Protein AF-A0A175JE01-F1 (afdb_monomer)

InterPro domains:
  IPR009348 Nitrogen permease regulator 2-like [PF06218] (5-226)
  IPR009348 Nitrogen permease regulator 2-like [PTHR12991] (4-227)

Nearest PDB structures (foldseek):
  8fw5-assembly1_B  TM=6.883E-01  e=5.557E-18  Homo sapiens
  8ae6-assembly1_S  TM=6.585E-01  e=5.262E-16  Saccharomyces cerevisiae
  7t3a-assembly1_B  TM=6.838E-01  e=3.171E-15  Homo sapiens
  7t3c-assembly1_B  TM=6.787E-01  e=3.921E-14  Homo sapiens
  8p0v-assembly1_M  TM=6.071E-01  e=2.508E-02  Homo sapiens

Solvent-accessible surface area (backbone atoms only — not comparable to full-atom values): 13151 Å² total; per-residue (Å²): 134,82,83,54,68,66,31,38,36,33,32,36,57,41,94,85,80,36,75,41,79,78,36,51,29,52,78,78,70,71,47,72,70,61,44,61,78,44,35,68,68,54,61,43,61,79,92,58,39,75,36,82,40,77,48,76,55,96,63,29,37,41,38,30,22,21,39,69,48,77,41,84,89,33,99,74,39,40,47,43,36,24,47,31,43,28,30,52,70,85,60,53,68,66,57,54,55,28,44,50,64,50,38,46,49,52,42,50,51,54,49,52,40,35,74,77,68,41,35,68,81,38,59,82,62,34,61,58,50,48,60,49,47,42,50,49,50,52,28,42,60,72,69,38,35,39,79,46,71,51,84,95,83,43,79,43,81,42,66,57,49,78,38,82,90,61,65,78,72,79,80,55,48,86,43,54,54,62,77,90,61,90,75,70,93,63,98,81,47,73,58,42,65,58,47,53,84,55,57,71,50,73,42,27,46,56,55,34,32,67,72,58,71,50,55,69,67,48,52,52,52,34,54,60,75,74,107

Structure (mmCIF, N/CA/C/O backbone):
data_AF-A0A175JE01-F1
#
_entry.id   AF-A0A175JE01-F1
#
loop_
_atom_site.group_PDB
_atom_site.id
_atom_site.type_symbol
_atom_site.label_atom_id
_atom_site.label_alt_id
_atom_site.label_comp_id
_atom_site.label_asym_id
_atom_site.label_entity_id
_atom_site.label_seq_id
_atom_site.pdbx_PDB_ins_code
_atom_site.Cartn_x
_atom_site.Cartn_y
_atom_site.Cartn_z
_atom_site.occupancy
_atom_site.B_iso_or_equiv
_atom_site.auth_seq_id
_atom_site.auth_comp_id
_atom_site.auth_asym_id
_atom_site.auth_atom_id
_atom_site.pdbx_PDB_model_num
ATOM 1 N N . MET A 1 1 ? 14.475 7.940 -13.970 1.00 39.22 1 MET A N 1
ATOM 2 C CA . MET A 1 1 ? 14.445 7.788 -12.495 1.00 39.22 1 MET A CA 1
ATOM 3 C C . MET A 1 1 ? 13.066 7.265 -12.143 1.00 39.22 1 MET A C 1
ATOM 5 O O . MET A 1 1 ? 12.109 7.997 -12.342 1.00 39.22 1 MET A O 1
ATOM 9 N N . GLY A 1 2 ? 12.951 5.994 -11.753 1.00 58.44 2 GLY A N 1
ATOM 10 C CA . GLY A 1 2 ? 11.654 5.389 -11.439 1.00 58.44 2 GLY A CA 1
ATOM 11 C C . GLY A 1 2 ? 10.992 6.050 -10.231 1.00 58.44 2 GLY A C 1
ATOM 12 O O . GLY A 1 2 ? 11.678 6.497 -9.308 1.00 58.44 2 GLY A O 1
ATOM 13 N N . THR A 1 3 ? 9.666 6.121 -10.255 1.00 68.00 3 THR A N 1
ATOM 14 C CA . THR A 1 3 ? 8.848 6.615 -9.146 1.00 68.00 3 THR A CA 1
ATOM 15 C C . THR A 1 3 ? 9.048 5.767 -7.903 1.00 68.00 3 THR A C 1
ATOM 17 O O . THR A 1 3 ? 8.918 4.544 -7.955 1.00 68.00 3 THR A O 1
ATOM 20 N N . LYS A 1 4 ? 9.330 6.431 -6.781 1.00 84.31 4 LYS A N 1
ATOM 21 C CA . LYS A 1 4 ? 9.548 5.792 -5.484 1.00 84.31 4 LYS A CA 1
ATOM 22 C C . LYS A 1 4 ? 8.402 6.097 -4.535 1.00 84.31 4 LYS A C 1
ATOM 24 O O . LYS A 1 4 ? 7.909 7.221 -4.471 1.00 84.31 4 LYS A O 1
ATOM 29 N N . VAL A 1 5 ? 8.026 5.093 -3.759 1.00 91.19 5 VAL A N 1
ATOM 30 C CA . VAL A 1 5 ? 7.115 5.234 -2.628 1.00 91.19 5 VAL A CA 1
ATOM 31 C C . VAL A 1 5 ? 7.875 5.903 -1.484 1.00 91.19 5 VAL A C 1
ATOM 33 O O . VAL A 1 5 ? 8.832 5.338 -0.943 1.00 91.19 5 VAL A O 1
ATOM 36 N N . SER A 1 6 ? 7.445 7.107 -1.118 1.00 93.00 6 SER A N 1
ATOM 37 C CA . SER A 1 6 ? 8.035 7.910 -0.043 1.00 93.00 6 SER A CA 1
ATOM 38 C C . SER A 1 6 ? 7.781 7.245 1.310 1.00 93.00 6 SER A C 1
ATOM 40 O O . SER A 1 6 ? 8.721 6.921 2.038 1.00 93.00 6 SER A O 1
ATOM 42 N N . SER A 1 7 ? 6.519 6.916 1.598 1.00 94.69 7 SER A N 1
ATOM 43 C CA . SER A 1 7 ? 6.121 6.192 2.810 1.00 94.69 7 SER A CA 1
ATOM 44 C C . SER A 1 7 ? 4.905 5.300 2.577 1.00 94.69 7 SER A C 1
ATOM 46 O O . SER A 1 7 ? 4.140 5.497 1.634 1.00 94.69 7 SER A O 1
ATOM 48 N N . ILE A 1 8 ? 4.743 4.295 3.433 1.00 96.12 8 ILE A N 1
ATOM 49 C CA . ILE A 1 8 ? 3.551 3.450 3.502 1.00 96.12 8 ILE A CA 1
ATOM 50 C C . ILE A 1 8 ? 3.075 3.457 4.950 1.00 96.12 8 ILE A C 1
ATOM 52 O O . ILE A 1 8 ? 3.879 3.303 5.868 1.00 96.12 8 ILE A O 1
ATOM 56 N N . PHE A 1 9 ? 1.773 3.613 5.169 1.00 96.31 9 PHE A N 1
ATOM 57 C CA . PHE A 1 9 ? 1.195 3.526 6.505 1.00 96.31 9 PHE A CA 1
ATOM 58 C C . PHE A 1 9 ? -0.113 2.746 6.513 1.00 96.31 9 PHE A C 1
ATOM 60 O O . PHE A 1 9 ? -0.870 2.724 5.542 1.00 96.31 9 PHE A O 1
ATOM 67 N N . PHE A 1 10 ? -0.375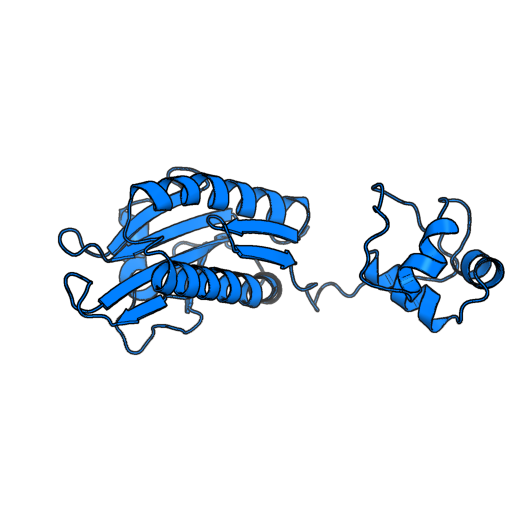 2.112 7.647 1.00 95.69 10 PHE A N 1
ATOM 68 C CA . PHE A 1 10 ? -1.615 1.425 7.949 1.00 95.69 10 PHE A CA 1
ATOM 69 C C . PHE A 1 10 ? -2.353 2.175 9.051 1.00 95.69 10 PHE A C 1
ATOM 71 O O . PHE A 1 10 ? -1.799 2.441 10.124 1.00 95.69 10 PHE A O 1
ATOM 78 N N . CYS A 1 11 ? -3.615 2.492 8.792 1.00 95.06 11 CYS A N 1
ATOM 79 C CA . CYS A 1 11 ? -4.498 3.163 9.729 1.00 95.06 11 CYS A CA 1
ATOM 80 C C . CYS A 1 11 ? -5.796 2.376 9.930 1.00 95.06 11 CYS A C 1
ATOM 82 O O . CYS A 1 11 ? -6.241 1.623 9.061 1.00 95.06 11 CYS A O 1
ATOM 84 N N . LEU A 1 12 ? -6.404 2.548 11.102 1.00 93.94 12 LEU A N 1
ATOM 85 C CA . LEU A 1 12 ? -7.697 1.962 11.440 1.00 93.94 12 LEU A CA 1
ATOM 86 C C . LEU A 1 12 ? -8.558 2.948 12.217 1.00 93.94 12 LEU A C 1
ATOM 88 O O . LEU A 1 12 ? -8.062 3.920 12.787 1.00 93.94 12 LEU A O 1
ATOM 92 N N . PHE A 1 13 ? -9.861 2.692 12.219 1.00 92.69 13 PHE A N 1
ATOM 93 C CA . PHE A 1 13 ? -10.797 3.411 13.065 1.00 92.69 13 PHE A CA 1
ATOM 94 C C . PHE A 1 13 ? -10.882 2.721 14.428 1.00 92.69 13 PHE A C 1
ATOM 96 O O . PHE A 1 13 ? -11.471 1.644 14.545 1.00 92.69 13 PHE A O 1
ATOM 103 N N . ASP A 1 14 ? -10.313 3.342 15.456 1.00 89.94 14 ASP A N 1
ATOM 104 C CA . ASP A 1 14 ? -10.450 2.889 16.833 1.00 89.94 14 ASP A CA 1
ATOM 105 C C . ASP A 1 14 ? -11.781 3.363 17.429 1.00 89.94 14 ASP A C 1
ATOM 107 O O . ASP A 1 14 ? -12.244 4.482 17.194 1.00 89.94 14 ASP A O 1
ATOM 111 N N . ASN A 1 15 ? -12.422 2.510 18.227 1.00 85.88 15 ASN A N 1
ATOM 112 C CA . ASN A 1 15 ? -13.746 2.818 18.768 1.00 85.88 15 ASN A CA 1
ATOM 113 C C . ASN A 1 15 ? -13.728 3.965 19.787 1.00 85.88 15 ASN A C 1
ATOM 115 O O . ASN A 1 15 ? -14.756 4.637 19.925 1.00 85.88 15 ASN A O 1
ATOM 119 N N . THR A 1 16 ? -12.592 4.179 20.456 1.00 86.19 16 THR A N 1
ATOM 120 C CA . THR A 1 16 ? -12.405 5.169 21.523 1.00 86.19 16 THR A CA 1
ATOM 121 C C . THR A 1 16 ? -11.705 6.418 20.996 1.00 86.19 16 THR A C 1
ATOM 123 O O . THR A 1 16 ? -12.181 7.527 21.216 1.00 86.19 16 THR A O 1
ATOM 126 N N . ASN A 1 17 ? -10.606 6.234 20.264 1.00 86.31 17 ASN A N 1
ATOM 127 C CA . ASN A 1 17 ? -9.721 7.306 19.811 1.00 86.31 17 ASN A CA 1
ATOM 128 C C . ASN A 1 17 ? -10.054 7.817 18.400 1.00 86.31 17 ASN A C 1
ATOM 130 O O . ASN A 1 17 ? -9.542 8.855 17.990 1.00 86.31 17 ASN A O 1
ATOM 134 N N . GLY A 1 18 ? -10.921 7.120 17.660 1.00 89.69 18 GLY A N 1
ATOM 135 C CA . GLY A 1 18 ? -11.249 7.462 16.279 1.00 89.69 18 GLY A CA 1
ATOM 136 C C . GLY A 1 18 ? -10.171 7.015 15.282 1.00 89.69 18 GLY A C 1
ATOM 137 O O . GLY A 1 18 ? -9.475 6.028 15.527 1.00 89.69 18 GLY A O 1
ATOM 138 N N . PRO A 1 19 ? -10.047 7.685 14.122 1.00 92.19 19 PRO A N 1
ATOM 139 C CA . PRO A 1 19 ? -9.028 7.372 13.124 1.00 92.19 19 PRO A CA 1
ATOM 140 C C . PRO A 1 19 ? -7.619 7.457 13.720 1.00 92.19 19 PRO A C 1
ATOM 142 O O . PRO A 1 19 ? -7.257 8.476 14.304 1.00 92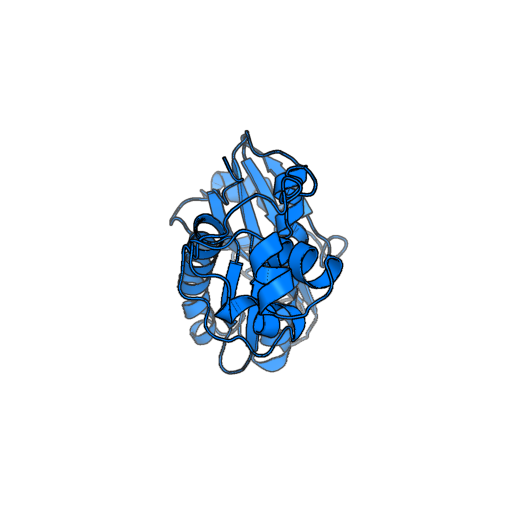.19 19 PRO A O 1
ATOM 145 N N . MET A 1 20 ? -6.797 6.426 13.524 1.00 92.56 20 MET A N 1
ATOM 146 C CA . MET A 1 20 ? -5.403 6.437 13.972 1.00 92.56 20 MET A CA 1
ATOM 147 C C . MET A 1 20 ? -4.470 5.696 13.016 1.00 92.56 20 MET A C 1
ATOM 149 O O . MET A 1 20 ? -4.831 4.665 12.443 1.00 92.56 20 MET A O 1
ATOM 153 N N . VAL A 1 21 ? -3.242 6.199 12.884 1.00 94.88 21 VAL A N 1
ATOM 154 C CA . VAL A 1 21 ? -2.131 5.472 12.255 1.00 94.88 21 VAL A CA 1
ATOM 155 C C . VAL A 1 21 ? -1.580 4.474 13.266 1.00 94.88 21 VAL A C 1
ATOM 157 O O . VAL A 1 21 ? -1.249 4.848 14.388 1.00 94.88 21 VAL A O 1
ATOM 160 N N . VAL A 1 22 ? -1.480 3.207 12.870 1.00 94.00 22 VAL A N 1
ATOM 161 C CA . VAL A 1 22 ? -0.985 2.128 13.740 1.00 94.00 22 VAL A CA 1
ATOM 162 C C . VAL A 1 22 ? 0.438 1.733 13.368 1.00 94.00 22 VAL A C 1
ATOM 164 O O . VAL A 1 22 ? 1.272 1.555 14.249 1.00 94.00 22 VAL A O 1
ATOM 167 N N . TYR A 1 23 ? 0.722 1.624 12.069 1.00 95.12 23 TYR A N 1
ATOM 168 C CA . TYR A 1 23 ? 2.058 1.328 11.553 1.00 95.12 23 TYR A CA 1
ATOM 169 C C . TYR A 1 23 ? 2.389 2.283 10.421 1.00 95.12 23 TYR A C 1
ATOM 171 O O . TYR A 1 23 ? 1.513 2.651 9.640 1.00 95.12 23 TYR A O 1
ATOM 179 N N . GLN A 1 24 ? 3.655 2.657 10.318 1.00 95.38 24 GLN A N 1
ATOM 180 C CA . GLN A 1 24 ? 4.162 3.486 9.237 1.00 95.38 24 GLN A CA 1
ATOM 181 C C . GLN A 1 24 ? 5.639 3.191 9.006 1.00 95.38 24 GLN A C 1
ATOM 183 O O . GLN A 1 24 ? 6.378 2.976 9.966 1.00 95.38 24 GLN A O 1
ATOM 188 N N . ASP A 1 25 ? 6.047 3.199 7.742 1.00 95.19 25 ASP A N 1
ATOM 189 C CA . ASP A 1 25 ? 7.445 3.193 7.333 1.00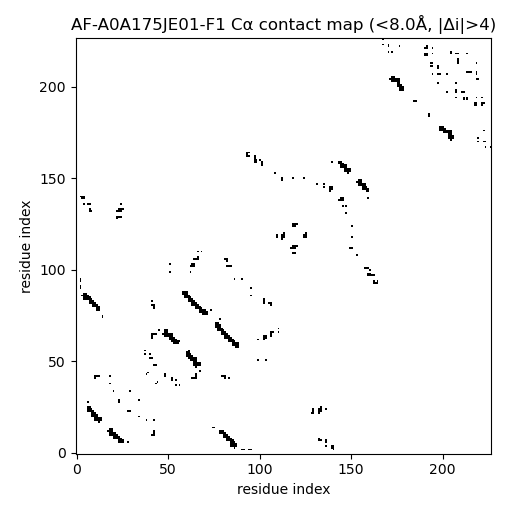 95.19 25 ASP A CA 1
ATOM 190 C C . ASP A 1 25 ? 7.687 4.305 6.294 1.00 95.19 25 ASP A C 1
ATOM 192 O O . ASP A 1 25 ? 6.969 4.367 5.287 1.00 95.19 25 ASP A O 1
ATOM 196 N N . PRO A 1 26 ? 8.695 5.171 6.491 1.00 94.44 26 PRO A N 1
ATOM 197 C CA . PRO A 1 26 ? 9.535 5.283 7.689 1.00 94.44 26 PRO A CA 1
ATOM 198 C C . PRO A 1 26 ? 8.753 5.627 8.969 1.00 94.44 26 PRO A C 1
ATOM 200 O O . PRO A 1 26 ? 7.637 6.151 8.914 1.00 94.44 26 PRO A O 1
ATOM 203 N N . GLU A 1 27 ? 9.338 5.351 10.138 1.00 89.25 27 GLU A N 1
ATOM 204 C CA . GLU A 1 27 ? 8.743 5.773 11.410 1.00 89.25 27 GLU A CA 1
ATOM 205 C C . GLU A 1 27 ? 8.538 7.293 11.440 1.00 89.25 27 GLU A C 1
ATOM 207 O O . GLU A 1 27 ? 9.412 8.056 11.028 1.00 89.25 27 GLU A O 1
ATOM 212 N N . LYS A 1 28 ? 7.383 7.734 11.957 1.00 88.44 28 LYS A N 1
ATOM 213 C CA . LYS A 1 28 ? 6.983 9.152 12.032 1.00 88.44 28 LYS A CA 1
ATOM 214 C C . LYS A 1 28 ? 6.924 9.868 10.673 1.00 88.44 28 LYS A C 1
ATOM 216 O O . LYS A 1 28 ? 6.986 11.092 10.635 1.00 88.44 28 LYS A O 1
ATOM 221 N N . ALA A 1 29 ? 6.778 9.137 9.566 1.00 89.12 29 ALA A N 1
ATOM 222 C CA . ALA A 1 29 ? 6.602 9.738 8.245 1.00 89.12 29 ALA A CA 1
ATOM 223 C C . ALA A 1 29 ? 5.331 10.601 8.136 1.00 89.12 29 ALA A C 1
ATOM 225 O O . ALA A 1 29 ? 5.326 11.587 7.395 1.00 89.12 29 ALA A O 1
ATOM 226 N N . ILE A 1 30 ? 4.271 10.226 8.860 1.00 91.38 30 ILE A N 1
ATOM 227 C CA . ILE A 1 30 ? 3.008 10.956 8.963 1.00 91.38 30 ILE A CA 1
ATOM 228 C C . ILE A 1 30 ? 2.849 11.480 10.393 1.00 91.38 30 ILE A C 1
ATOM 230 O O . ILE A 1 30 ? 2.688 10.711 11.346 1.00 91.38 30 ILE A O 1
ATOM 234 N N . GLU A 1 31 ? 2.879 12.802 10.535 1.00 90.25 31 GLU A N 1
ATOM 235 C CA . GLU A 1 31 ? 2.618 13.487 11.800 1.00 90.25 31 GLU A CA 1
ATOM 236 C C . GLU A 1 31 ? 1.117 13.520 12.119 1.00 90.25 31 GLU A C 1
ATOM 238 O O . GLU A 1 31 ? 0.271 13.434 11.227 1.00 90.25 31 GLU A O 1
ATOM 243 N N . ALA A 1 32 ? 0.766 13.660 13.400 1.00 88.06 32 ALA A N 1
ATOM 244 C CA . ALA A 1 32 ? -0.630 13.626 13.843 1.00 88.06 32 ALA A CA 1
ATOM 245 C C . ALA A 1 32 ? -1.481 14.756 13.235 1.00 88.06 32 ALA A C 1
ATOM 247 O O . ALA A 1 32 ? -2.641 14.531 12.893 1.00 88.06 32 ALA A O 1
ATOM 248 N N . GLU A 1 33 ? -0.905 15.948 13.065 1.00 88.94 33 GLU A N 1
ATOM 249 C CA . GLU A 1 33 ? -1.579 17.101 12.454 1.00 88.94 33 GLU A CA 1
ATOM 250 C C . GLU A 1 33 ? -1.892 16.843 10.975 1.00 88.94 33 GLU A C 1
ATOM 252 O O . GLU A 1 33 ? -3.029 17.028 10.533 1.00 88.94 33 GLU A O 1
ATOM 257 N N . VAL A 1 34 ? -0.916 16.304 10.238 1.00 89.81 34 VAL A N 1
ATOM 258 C CA . VAL A 1 34 ? -1.076 15.904 8.834 1.00 89.81 34 VAL A CA 1
ATOM 259 C C . VAL A 1 34 ? -2.105 14.786 8.709 1.00 89.81 34 VAL A C 1
ATOM 261 O O . VAL A 1 34 ? -2.991 14.850 7.862 1.00 89.81 34 VAL A O 1
ATOM 264 N N . PHE A 1 35 ? -2.042 13.770 9.573 1.00 91.94 35 PHE A N 1
ATOM 265 C CA . PHE A 1 35 ? -3.021 12.687 9.555 1.00 91.94 35 PHE A CA 1
ATOM 266 C C . PHE A 1 35 ? -4.435 13.197 9.837 1.00 91.94 35 PHE A C 1
ATOM 268 O O . PHE A 1 35 ? -5.371 12.786 9.158 1.00 91.94 35 PHE A O 1
ATOM 275 N N . SER A 1 36 ? -4.595 14.113 10.795 1.00 90.31 36 SER A N 1
ATOM 276 C CA . SER A 1 36 ? -5.885 14.725 11.121 1.00 90.31 36 SER A CA 1
ATOM 277 C C . SER A 1 36 ? -6.514 15.390 9.892 1.00 90.31 36 SER A C 1
ATOM 279 O O . SER A 1 36 ? -7.686 15.142 9.605 1.00 90.31 36 SER A O 1
ATOM 281 N N . SER A 1 37 ? -5.725 16.130 9.100 1.00 90.56 37 SER A N 1
ATOM 282 C CA . SER A 1 37 ? -6.218 16.831 7.904 1.00 90.56 37 SER A CA 1
ATOM 283 C C . SER A 1 37 ? -6.655 15.897 6.767 1.00 90.56 37 SER A C 1
ATOM 285 O O . SER A 1 37 ? -7.554 16.246 6.001 1.00 90.56 37 SER A O 1
ATOM 287 N N . ILE A 1 38 ? -6.072 14.696 6.669 1.00 91.38 38 ILE A N 1
ATOM 288 C CA . ILE A 1 38 ? -6.410 13.701 5.634 1.00 91.38 38 ILE A CA 1
ATOM 289 C C . ILE A 1 38 ? -7.316 12.566 6.136 1.00 91.38 38 ILE A C 1
ATOM 291 O O . ILE A 1 38 ? -7.771 11.753 5.328 1.00 91.38 38 ILE A O 1
ATOM 295 N N . SER A 1 39 ? -7.574 12.483 7.445 1.00 91.62 39 SER A N 1
ATOM 296 C CA . SER A 1 39 ? -8.216 11.338 8.113 1.00 91.62 39 SER A CA 1
ATOM 297 C C . SER A 1 39 ? -9.578 10.971 7.517 1.00 91.62 39 SER A C 1
ATOM 299 O O . SER A 1 39 ? -9.830 9.795 7.254 1.00 91.62 39 SER A O 1
ATOM 301 N N . ASP A 1 40 ? -10.401 11.971 7.194 1.00 89.06 40 ASP A N 1
ATOM 302 C CA . ASP A 1 40 ? -11.721 11.806 6.569 1.00 89.06 40 ASP A CA 1
ATOM 303 C C . ASP A 1 40 ? -11.667 11.190 5.160 1.00 89.06 40 ASP A C 1
ATOM 305 O O . ASP A 1 40 ? -12.664 10.650 4.676 1.00 89.06 40 ASP A O 1
ATOM 309 N N . PHE A 1 41 ? -10.513 11.252 4.491 1.00 86.56 41 PHE A N 1
ATOM 310 C CA . PHE A 1 41 ? -10.299 10.676 3.163 1.00 86.56 41 PHE A CA 1
ATOM 311 C C . PHE A 1 41 ? -9.690 9.279 3.237 1.00 86.56 41 PHE A C 1
ATOM 313 O O . PHE A 1 41 ? -10.065 8.395 2.466 1.00 86.56 41 PHE A O 1
ATOM 320 N N . VAL A 1 42 ? -8.754 9.064 4.167 1.00 87.56 42 VAL A N 1
ATOM 321 C CA . VAL A 1 42 ? -8.082 7.767 4.331 1.00 87.56 42 VAL A CA 1
ATOM 322 C C . VAL A 1 42 ? -8.919 6.776 5.140 1.00 87.56 42 VAL A C 1
ATOM 324 O O . VAL A 1 42 ? -8.784 5.575 4.931 1.00 87.56 42 VAL A O 1
ATOM 327 N N . ILE A 1 43 ? -9.828 7.244 5.997 1.00 88.38 43 ILE A N 1
ATOM 328 C CA . ILE A 1 43 ? -10.843 6.431 6.683 1.00 88.38 43 ILE A CA 1
ATOM 329 C C . ILE A 1 43 ? -12.214 7.101 6.491 1.00 88.38 43 ILE A C 1
ATOM 331 O O . ILE A 1 43 ? -12.770 7.695 7.416 1.00 88.38 43 ILE A O 1
ATOM 335 N N . PRO A 1 44 ? -12.773 7.040 5.272 1.00 85.50 44 PRO A N 1
ATOM 336 C CA . PRO A 1 44 ? -13.999 7.736 4.954 1.00 85.50 44 PRO A CA 1
ATOM 337 C C . PRO A 1 44 ? -15.229 7.008 5.498 1.00 85.50 44 PRO A C 1
ATOM 339 O O . PRO A 1 44 ? -15.194 5.842 5.900 1.00 85.50 44 PRO A O 1
ATOM 342 N N . LYS A 1 45 ? -16.368 7.701 5.437 1.00 82.12 45 LYS A N 1
ATOM 343 C CA . LYS A 1 45 ? -17.686 7.124 5.728 1.00 82.12 45 LYS A CA 1
ATOM 344 C C . LYS A 1 45 ? -18.043 6.019 4.730 1.00 82.12 45 LYS A C 1
ATOM 346 O O . LYS A 1 45 ? -17.568 6.005 3.595 1.00 82.12 45 LYS A O 1
ATOM 351 N N . GLU A 1 46 ? -18.979 5.158 5.134 1.00 80.44 46 GLU A N 1
ATOM 352 C CA . GLU A 1 46 ? -19.350 3.915 4.439 1.00 80.44 46 GLU A CA 1
ATOM 353 C C . GLU A 1 46 ? -19.527 4.033 2.913 1.00 80.44 46 GLU A C 1
ATOM 355 O O . GLU A 1 46 ? -19.142 3.124 2.180 1.00 80.44 46 GLU A O 1
ATOM 360 N N . GLY A 1 47 ? -20.090 5.146 2.424 1.00 76.81 47 GLY A N 1
ATOM 361 C CA . GLY A 1 47 ? -20.373 5.365 0.999 1.00 76.81 47 GLY A CA 1
ATOM 362 C C . GLY A 1 47 ? -19.140 5.468 0.092 1.00 76.81 47 GLY A C 1
ATOM 363 O O . GLY A 1 47 ? -19.268 5.313 -1.123 1.00 76.81 47 GLY A O 1
ATOM 364 N N . PHE A 1 48 ? -17.955 5.695 0.663 1.00 79.00 48 PHE A N 1
ATOM 365 C CA . PHE A 1 48 ? -16.693 5.833 -0.072 1.00 79.00 48 PHE A CA 1
ATOM 366 C C . PHE A 1 48 ? -15.699 4.700 0.220 1.00 79.00 48 PHE A C 1
ATOM 368 O O . PHE A 1 48 ? -14.608 4.678 -0.347 1.00 79.00 48 PHE A O 1
ATOM 375 N N . CYS A 1 49 ? -16.073 3.729 1.058 1.00 85.19 49 CYS A N 1
ATOM 376 C CA . CYS A 1 49 ? -15.263 2.541 1.300 1.00 85.19 49 CYS A CA 1
ATOM 377 C C . CYS A 1 49 ? -15.287 1.581 0.097 1.00 85.19 49 CYS A C 1
ATOM 379 O O . CYS A 1 49 ? -16.227 1.544 -0.700 1.00 85.19 49 CYS A O 1
ATOM 381 N N . ASN A 1 50 ? -14.267 0.731 0.011 1.00 86.50 50 ASN A N 1
ATOM 382 C CA . ASN A 1 50 ? -14.026 -0.249 -1.049 1.00 86.50 50 ASN A CA 1
ATOM 383 C C . ASN A 1 50 ? -13.852 0.391 -2.439 1.00 86.50 50 ASN A C 1
ATOM 385 O O . ASN A 1 50 ? -14.154 -0.218 -3.473 1.00 86.50 50 ASN A O 1
ATOM 389 N N . ARG A 1 51 ? -13.339 1.621 -2.472 1.00 88.94 51 ARG A N 1
ATOM 390 C CA . ARG A 1 51 ? -12.923 2.340 -3.677 1.00 88.94 51 ARG A CA 1
ATOM 391 C C . ARG A 1 51 ? -11.503 2.843 -3.475 1.00 88.94 51 ARG A C 1
ATOM 393 O O . ARG A 1 51 ? -11.095 3.078 -2.345 1.00 88.94 51 ARG A O 1
ATOM 400 N N . LEU A 1 52 ? -10.757 2.977 -4.567 1.00 90.62 52 LEU A N 1
ATOM 401 C CA . LEU A 1 52 ? -9.454 3.625 -4.515 1.00 90.62 52 LEU A CA 1
ATOM 402 C C . LEU A 1 52 ? -9.672 5.111 -4.208 1.00 90.62 52 LEU A C 1
ATOM 404 O O . LEU A 1 52 ? -10.521 5.749 -4.832 1.00 90.62 52 LEU A O 1
ATOM 408 N N . VAL A 1 53 ? -8.920 5.642 -3.252 1.00 91.31 53 VAL A N 1
ATOM 409 C CA . VAL A 1 53 ? -8.925 7.059 -2.893 1.00 91.31 53 VAL A CA 1
ATOM 410 C C . VAL A 1 53 ? -7.532 7.612 -3.137 1.00 91.31 53 VAL A C 1
ATOM 412 O O . VAL A 1 53 ? -6.545 7.030 -2.692 1.00 91.31 53 VAL A O 1
ATOM 415 N N . LYS A 1 54 ? -7.473 8.742 -3.841 1.00 92.44 54 LYS A N 1
ATOM 416 C CA . LYS A 1 54 ? -6.260 9.515 -4.092 1.00 92.44 54 LYS A CA 1
ATOM 417 C C . LYS A 1 54 ? -6.507 10.944 -3.632 1.00 92.44 54 LYS A C 1
ATOM 419 O O . LYS A 1 54 ? -7.461 11.575 -4.082 1.00 92.44 54 LYS A O 1
ATOM 424 N N . ILE A 1 55 ? -5.670 11.435 -2.728 1.00 91.81 55 ILE A N 1
ATOM 425 C CA . ILE A 1 55 ? -5.718 12.809 -2.229 1.00 91.81 55 ILE A CA 1
ATOM 426 C C . ILE A 1 55 ? -4.321 13.407 -2.267 1.00 91.81 55 ILE A C 1
ATOM 428 O O . ILE A 1 55 ? -3.354 12.757 -1.884 1.00 91.81 55 ILE A O 1
ATOM 432 N N . THR A 1 56 ? -4.2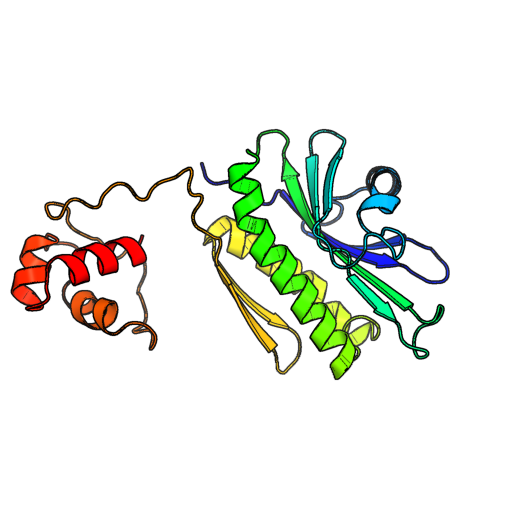21 14.656 -2.699 1.00 90.75 56 THR A N 1
ATOM 433 C CA . THR A 1 56 ? -2.983 15.427 -2.620 1.00 90.75 56 THR A CA 1
ATOM 434 C C . THR A 1 56 ? -3.145 16.478 -1.532 1.00 90.75 56 THR A C 1
ATOM 436 O O . THR A 1 56 ? -4.076 17.279 -1.573 1.00 90.75 56 THR A O 1
ATOM 439 N N . SER A 1 57 ? -2.258 16.452 -0.542 1.00 87.81 57 SER A N 1
ATOM 440 C CA . SER A 1 57 ? -2.216 17.409 0.565 1.00 87.81 57 SER A CA 1
ATOM 441 C C . SER A 1 57 ? -0.763 17.698 0.921 1.00 87.81 57 SER A C 1
ATOM 443 O O . SER A 1 57 ? 0.070 16.796 0.863 1.00 87.81 57 SER A O 1
ATOM 445 N N . GLU A 1 58 ? -0.449 18.950 1.254 1.00 83.75 58 GLU A N 1
ATOM 446 C CA . GLU A 1 58 ? 0.896 19.377 1.675 1.00 83.75 58 GLU A CA 1
ATOM 447 C C . GLU A 1 58 ? 2.027 18.843 0.779 1.00 83.75 58 GLU A C 1
ATOM 449 O O . GLU A 1 58 ? 3.038 18.332 1.257 1.00 83.75 58 GLU A O 1
ATOM 454 N N . ARG A 1 59 ? 1.849 18.944 -0.547 1.00 86.56 59 ARG A N 1
ATOM 455 C CA . ARG A 1 59 ? 2.854 18.519 -1.543 1.00 86.56 59 ARG A CA 1
ATOM 456 C C . ARG A 1 59 ? 3.162 17.015 -1.533 1.00 86.56 59 ARG A C 1
ATOM 458 O O . ARG A 1 59 ? 4.163 16.578 -2.091 1.00 86.56 59 ARG A O 1
ATOM 465 N N . LYS A 1 60 ? 2.294 16.204 -0.932 1.00 91.69 60 LYS A N 1
ATOM 466 C CA . LYS A 1 60 ? 2.343 14.743 -0.991 1.00 91.69 60 LYS A CA 1
ATOM 467 C C . LYS A 1 60 ? 1.035 14.200 -1.532 1.00 91.69 60 LYS A C 1
ATOM 469 O O . LYS A 1 60 ? -0.036 14.761 -1.301 1.00 91.69 60 LYS A O 1
ATOM 474 N N . THR A 1 61 ? 1.123 13.084 -2.237 1.00 93.69 61 THR A N 1
ATOM 475 C CA . THR A 1 61 ? -0.042 12.370 -2.751 1.00 93.69 61 THR A CA 1
ATOM 476 C C . THR A 1 61 ? -0.208 11.061 -2.001 1.00 93.69 61 THR A C 1
ATOM 478 O O . THR A 1 61 ? 0.692 10.227 -1.985 1.00 93.69 61 THR A O 1
ATOM 481 N N . TYR A 1 62 ? -1.370 10.890 -1.387 1.00 94.69 62 TYR A N 1
ATOM 482 C CA . TYR A 1 62 ? -1.764 9.738 -0.595 1.00 94.69 62 TYR A CA 1
ATOM 483 C C . TYR A 1 62 ? -2.732 8.896 -1.416 1.00 94.69 62 TYR A C 1
ATOM 485 O O . TYR A 1 62 ? -3.750 9.401 -1.895 1.00 94.69 62 TYR A O 1
ATOM 493 N N . VAL A 1 63 ? -2.424 7.615 -1.570 1.00 95.00 63 VAL A N 1
ATOM 494 C CA . VAL A 1 63 ? -3.235 6.663 -2.328 1.00 95.00 63 VAL A CA 1
ATOM 495 C C . VAL A 1 63 ? -3.546 5.471 -1.445 1.00 95.00 63 VAL A C 1
ATOM 497 O O . VAL A 1 63 ? -2.640 4.827 -0.926 1.00 95.00 63 VAL A O 1
ATOM 500 N N . GLY A 1 64 ? -4.823 5.160 -1.273 1.00 94.62 64 GLY A N 1
ATOM 501 C CA . GLY A 1 64 ? -5.269 4.059 -0.429 1.00 94.62 64 GLY A CA 1
ATOM 502 C C . GLY A 1 64 ? -6.516 3.382 -0.974 1.00 94.62 64 GLY A C 1
ATOM 503 O O . GLY A 1 64 ? -7.135 3.836 -1.938 1.00 94.62 64 GLY A O 1
ATOM 504 N N . TYR A 1 65 ? -6.902 2.288 -0.333 1.00 94.88 65 TYR A N 1
ATOM 505 C CA . TYR A 1 65 ? -8.135 1.567 -0.625 1.00 94.88 65 TYR A CA 1
ATOM 506 C C . TYR A 1 65 ? -8.877 1.319 0.697 1.00 94.88 65 TYR A C 1
ATOM 508 O O . TYR A 1 65 ? -8.807 0.218 1.254 1.00 94.88 65 TYR A O 1
ATOM 516 N N . PRO A 1 66 ? -9.559 2.350 1.240 1.00 94.25 66 PRO A N 1
ATOM 517 C CA . PRO A 1 66 ? -10.240 2.252 2.523 1.00 94.25 66 PRO A CA 1
ATOM 518 C C . PRO A 1 66 ? -11.230 1.101 2.519 1.00 94.25 66 PRO A C 1
ATOM 520 O O . PRO A 1 66 ? -12.142 1.045 1.695 1.00 94.25 66 PRO A O 1
ATOM 523 N N . THR A 1 67 ? -11.061 0.179 3.452 1.00 94.44 67 THR A N 1
ATOM 524 C CA . THR A 1 67 ? -11.803 -1.072 3.502 1.00 94.44 67 THR A CA 1
ATOM 525 C C . THR A 1 67 ? -12.691 -1.100 4.730 1.00 94.44 67 THR A C 1
ATOM 527 O O . THR A 1 67 ? -12.261 -0.809 5.843 1.00 94.44 67 THR A O 1
ATOM 530 N N . MET A 1 68 ? -13.951 -1.476 4.512 1.00 93.12 68 MET A N 1
ATOM 531 C CA . MET A 1 68 ? -14.933 -1.635 5.577 1.00 93.12 68 MET A CA 1
ATOM 532 C C . MET A 1 68 ? -15.495 -3.053 5.578 1.00 93.12 68 MET A C 1
ATOM 534 O O . MET A 1 68 ? -15.975 -3.551 4.549 1.00 93.12 68 MET A O 1
ATOM 538 N N . ILE A 1 69 ? -15.487 -3.673 6.755 1.00 92.62 69 ILE A N 1
ATOM 539 C CA . ILE A 1 69 ? -16.058 -4.994 7.011 1.00 92.62 69 ILE A CA 1
ATOM 540 C C . ILE A 1 69 ? -17.166 -4.836 8.043 1.00 92.62 69 ILE A C 1
ATOM 542 O O . ILE A 1 69 ? -16.899 -4.471 9.182 1.00 92.62 69 ILE A O 1
ATOM 546 N N . LYS A 1 70 ? -18.410 -5.119 7.651 1.00 92.19 70 LYS A N 1
ATOM 547 C CA . LYS A 1 70 ? -19.559 -5.092 8.561 1.00 92.19 70 LYS A CA 1
ATOM 548 C C . LYS A 1 70 ? -19.737 -6.458 9.209 1.00 92.19 70 LYS A C 1
ATOM 550 O O . LYS A 1 70 ? -19.891 -7.451 8.504 1.00 92.19 70 LYS A O 1
ATOM 555 N N . HIS A 1 71 ? -19.710 -6.505 10.534 1.00 91.25 71 HIS A N 1
ATOM 556 C CA . HIS A 1 71 ? -19.970 -7.710 11.315 1.00 91.25 71 HIS A CA 1
ATOM 557 C C . HIS A 1 71 ? -20.242 -7.344 12.777 1.00 91.25 71 HIS A C 1
ATOM 559 O O . HIS A 1 71 ? -19.553 -6.492 13.337 1.00 91.25 71 HIS A O 1
ATOM 565 N N . GLY A 1 72 ? -21.161 -8.052 13.439 1.00 88.88 72 GLY A N 1
ATOM 566 C CA . GLY A 1 72 ? -21.498 -7.822 14.855 1.00 88.88 72 GLY A CA 1
ATOM 567 C C . GLY A 1 72 ? -20.386 -8.156 15.859 1.00 88.88 72 GLY A C 1
ATOM 568 O O . GLY A 1 72 ? -20.551 -7.934 17.050 1.00 88.88 72 GLY A O 1
ATOM 569 N N . LYS A 1 73 ? -19.244 -8.678 15.385 1.00 88.94 73 LYS A N 1
ATOM 570 C CA . LYS A 1 73 ? -18.059 -8.953 16.223 1.00 88.94 73 LYS A CA 1
ATOM 571 C C . LYS A 1 73 ? -17.249 -7.686 16.521 1.00 88.94 73 LYS A C 1
ATOM 573 O O . LYS A 1 73 ? -16.405 -7.688 17.407 1.00 88.94 73 LYS A O 1
ATOM 578 N N . TYR A 1 74 ? -17.493 -6.615 15.766 1.00 89.69 74 TYR A N 1
ATOM 579 C CA . TYR A 1 74 ? -16.784 -5.346 15.877 1.00 89.69 74 TYR A CA 1
ATOM 580 C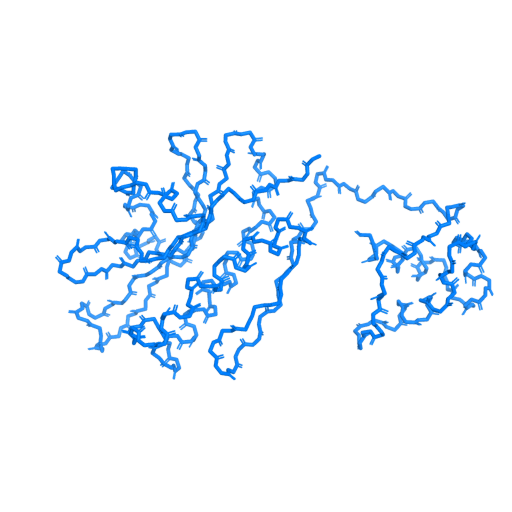 C . TYR A 1 74 ? -17.565 -4.359 16.748 1.00 89.69 74 TYR A C 1
ATOM 582 O O . TYR A 1 74 ? -18.789 -4.301 16.663 1.00 89.69 74 TYR A O 1
ATOM 590 N N . GLY A 1 75 ? -16.867 -3.526 17.529 1.00 80.00 75 GLY A N 1
ATOM 591 C CA . GLY A 1 75 ? -17.486 -2.614 18.509 1.00 80.00 75 GLY A CA 1
ATOM 592 C C . GLY A 1 75 ? -18.507 -1.606 17.952 1.00 80.00 75 GLY A C 1
ATOM 593 O O . GLY A 1 75 ? -19.320 -1.089 18.710 1.00 80.00 75 GLY A O 1
ATOM 594 N N . ARG A 1 76 ? -18.515 -1.353 16.634 1.00 84.88 76 ARG A N 1
ATOM 595 C CA . ARG A 1 76 ? -19.512 -0.518 15.925 1.00 84.88 76 ARG A CA 1
ATOM 596 C C . ARG A 1 76 ? -20.262 -1.272 14.825 1.00 84.88 76 ARG A C 1
ATOM 598 O O . ARG A 1 76 ? -20.731 -0.669 13.865 1.00 84.88 76 ARG A O 1
ATOM 605 N N . ASN A 1 77 ? -20.318 -2.599 14.913 1.00 89.12 77 ASN A N 1
ATOM 606 C CA . ASN A 1 77 ? -20.759 -3.494 13.837 1.00 89.12 77 ASN A CA 1
ATOM 607 C C . ASN A 1 77 ? -19.961 -3.350 12.528 1.00 89.12 77 ASN A C 1
ATOM 609 O O . ASN A 1 77 ? -20.351 -3.908 11.501 1.00 89.12 77 ASN A O 1
ATOM 613 N N . ALA A 1 78 ? -18.850 -2.613 12.547 1.00 90.75 78 ALA A N 1
ATOM 614 C CA . ALA A 1 78 ? -17.978 -2.404 11.411 1.00 90.75 78 ALA A CA 1
ATOM 615 C C . ALA A 1 78 ? -16.527 -2.236 11.871 1.00 90.75 78 ALA A C 1
ATOM 617 O O . ALA A 1 78 ? -16.262 -1.604 12.894 1.00 90.75 78 ALA A O 1
ATOM 618 N N . LEU A 1 79 ? -15.607 -2.786 11.087 1.00 91.94 79 LEU A N 1
ATOM 619 C CA . LEU A 1 79 ? -14.180 -2.506 11.142 1.00 91.94 79 LEU A CA 1
ATOM 620 C C . LEU A 1 79 ? -13.814 -1.686 9.906 1.00 91.94 79 LEU A C 1
ATOM 622 O O . LEU A 1 79 ? -14.128 -2.097 8.786 1.00 91.94 79 LEU A O 1
ATOM 626 N N . LEU A 1 80 ? -13.163 -0.543 10.116 1.00 94.00 80 LEU A N 1
ATOM 627 C CA . LEU A 1 80 ? -12.642 0.309 9.052 1.00 94.00 80 LEU A CA 1
ATOM 628 C C . LEU A 1 80 ? -11.123 0.376 9.174 1.00 94.00 80 LEU A C 1
ATOM 630 O O . LEU A 1 80 ? -10.598 0.698 10.240 1.00 94.00 80 LEU A O 1
ATOM 634 N N . PHE A 1 81 ? -10.431 0.087 8.081 1.00 95.06 81 PHE A N 1
ATOM 635 C CA . PHE A 1 81 ? -8.981 0.187 7.994 1.00 95.06 81 PHE A CA 1
ATOM 636 C C . PHE A 1 81 ? -8.551 0.580 6.586 1.00 95.06 81 PHE A C 1
ATOM 638 O O . PHE A 1 81 ? -9.318 0.455 5.629 1.00 95.06 81 PHE A O 1
ATOM 645 N N . ASN A 1 82 ? -7.318 1.048 6.453 1.00 95.81 82 ASN A N 1
ATOM 646 C CA . ASN A 1 82 ? -6.733 1.367 5.163 1.00 95.81 82 ASN A CA 1
ATOM 647 C C . ASN A 1 82 ? -5.212 1.207 5.215 1.00 95.81 82 ASN A C 1
ATOM 649 O O . ASN A 1 82 ? -4.570 1.576 6.199 1.00 95.81 82 ASN A O 1
ATOM 653 N N . LEU A 1 83 ? -4.641 0.688 4.134 1.00 95.06 83 LEU A N 1
ATOM 654 C CA . LEU A 1 83 ? -3.211 0.726 3.872 1.00 95.06 83 LEU A CA 1
ATOM 655 C C . LEU A 1 83 ? -2.955 1.701 2.722 1.00 95.06 83 LEU A C 1
ATOM 657 O O . LEU A 1 83 ? -3.435 1.491 1.604 1.00 95.06 83 LEU A O 1
ATOM 661 N N . CYS A 1 84 ? -2.209 2.762 3.023 1.00 95.62 84 CYS A N 1
ATOM 662 C CA . CYS A 1 84 ? -1.965 3.889 2.132 1.00 95.62 84 CYS A CA 1
ATOM 663 C C . CYS A 1 84 ? -0.497 3.973 1.720 1.00 95.62 84 CYS A C 1
ATOM 665 O O . CYS A 1 84 ? 0.405 3.796 2.538 1.00 95.62 84 CYS A O 1
ATOM 667 N N . PHE A 1 85 ? -0.278 4.309 0.456 1.00 95.38 85 PHE A N 1
ATOM 668 C CA . PHE A 1 85 ? 1.010 4.639 -0.132 1.00 95.38 85 PHE A CA 1
ATOM 669 C C . PHE A 1 85 ? 1.100 6.150 -0.305 1.00 95.38 85 PHE A C 1
ATOM 671 O O . PHE A 1 85 ? 0.111 6.805 -0.639 1.00 95.38 85 PHE A O 1
ATOM 678 N N . VAL A 1 86 ? 2.289 6.698 -0.097 1.00 95.19 86 VAL A N 1
ATOM 679 C CA . VAL A 1 86 ? 2.543 8.135 -0.154 1.00 95.19 86 VAL A CA 1
ATOM 680 C C . VAL A 1 86 ? 3.651 8.412 -1.153 1.00 95.19 86 VAL A C 1
ATOM 682 O O . VAL A 1 86 ? 4.699 7.762 -1.133 1.00 95.19 86 VAL A O 1
ATOM 685 N N . PHE A 1 87 ? 3.422 9.407 -1.998 1.00 93.94 87 PHE A N 1
ATOM 686 C CA . PHE A 1 87 ? 4.312 9.835 -3.069 1.00 93.94 87 PHE A CA 1
ATOM 687 C C . PHE A 1 87 ? 4.634 11.325 -2.917 1.00 93.94 87 PHE A C 1
ATOM 689 O O . PHE A 1 87 ? 3.785 12.098 -2.469 1.00 93.94 87 PHE A O 1
ATOM 696 N N . ASP A 1 88 ? 5.847 11.729 -3.289 1.00 91.69 88 ASP A N 1
ATOM 697 C CA . ASP A 1 88 ? 6.291 13.126 -3.196 1.00 91.69 88 ASP A CA 1
ATOM 698 C C . ASP A 1 88 ? 5.776 13.974 -4.382 1.00 91.69 88 ASP A C 1
ATOM 700 O O . ASP A 1 88 ? 5.401 13.428 -5.424 1.00 91.69 88 ASP A O 1
ATOM 704 N N . GLU A 1 89 ? 5.792 15.307 -4.235 1.00 83.62 89 GLU A N 1
ATOM 705 C CA . GLU A 1 89 ? 5.221 16.332 -5.142 1.00 83.62 89 GLU A CA 1
ATOM 706 C C . GLU A 1 89 ? 5.584 16.176 -6.630 1.00 83.62 89 GLU A C 1
ATOM 708 O O . GLU A 1 89 ? 4.818 16.573 -7.501 1.00 83.62 89 GLU A O 1
ATOM 713 N N . GLY A 1 90 ? 6.746 15.591 -6.934 1.00 78.19 90 GLY A N 1
ATOM 714 C CA . GLY A 1 90 ? 7.246 15.413 -8.302 1.00 78.19 90 GLY A CA 1
ATOM 715 C C . GLY A 1 90 ? 6.799 14.126 -8.997 1.00 78.19 90 GLY A C 1
ATOM 716 O O . GLY A 1 90 ? 7.237 13.854 -10.114 1.00 78.19 90 GLY A O 1
ATOM 717 N N . THR A 1 91 ? 5.979 13.304 -8.344 1.00 84.62 91 THR A N 1
ATOM 718 C CA . THR A 1 91 ? 5.566 12.010 -8.891 1.00 84.62 91 THR A CA 1
ATOM 719 C C . THR A 1 91 ? 4.439 12.188 -9.903 1.00 84.62 91 THR A C 1
ATOM 721 O O . THR A 1 91 ? 3.382 12.716 -9.568 1.00 84.62 91 THR A O 1
ATOM 724 N N . THR A 1 92 ? 4.643 11.721 -11.138 1.00 83.38 92 THR A N 1
ATOM 725 C CA . THR A 1 92 ? 3.623 11.808 -12.190 1.00 83.38 92 THR A CA 1
ATOM 726 C C . THR A 1 92 ? 2.430 10.903 -11.893 1.00 83.38 92 THR A C 1
ATOM 728 O O . THR A 1 92 ? 2.568 9.813 -11.334 1.00 83.38 92 THR A O 1
ATOM 731 N N . ASP A 1 93 ? 1.244 11.327 -12.330 1.00 82.06 93 ASP A N 1
ATOM 732 C CA . ASP A 1 93 ? 0.019 10.547 -12.151 1.00 82.06 93 ASP A CA 1
ATOM 733 C C . ASP A 1 93 ? 0.094 9.160 -12.800 1.00 82.06 93 ASP A C 1
ATOM 735 O O . ASP A 1 93 ? -0.343 8.195 -12.180 1.00 82.06 93 ASP A O 1
ATOM 739 N N . GLY A 1 94 ? 0.710 9.040 -13.983 1.00 80.31 94 GLY A N 1
ATOM 740 C CA . GLY A 1 94 ? 0.904 7.749 -14.657 1.00 80.31 94 GLY A CA 1
ATOM 741 C C . GLY A 1 94 ? 1.729 6.767 -13.824 1.00 80.31 94 GLY A C 1
ATOM 742 O O . GLY A 1 94 ? 1.349 5.606 -13.657 1.00 80.31 94 GLY A O 1
ATOM 743 N N . ALA A 1 95 ? 2.793 7.255 -13.187 1.00 81.31 95 ALA A N 1
ATOM 744 C CA . ALA A 1 95 ? 3.615 6.411 -12.341 1.00 81.31 95 ALA A CA 1
ATOM 745 C C . ALA A 1 95 ? 2.917 6.030 -11.027 1.00 81.31 95 ALA A C 1
ATOM 747 O O . ALA A 1 95 ? 3.103 4.918 -10.540 1.00 81.31 95 ALA A O 1
ATOM 748 N N . ILE A 1 96 ? 2.077 6.909 -10.467 1.00 87.12 96 ILE A N 1
ATOM 749 C CA . ILE A 1 96 ? 1.217 6.571 -9.321 1.00 87.12 96 ILE A CA 1
ATOM 750 C C . ILE A 1 96 ? 0.212 5.481 -9.713 1.00 87.12 96 ILE A C 1
ATOM 752 O O . ILE A 1 96 ? -0.002 4.542 -8.942 1.00 87.12 96 ILE A O 1
ATOM 756 N N . SER A 1 97 ? -0.365 5.557 -10.915 1.00 86.56 97 SER A N 1
ATOM 757 C CA . SER A 1 97 ? -1.354 4.585 -11.389 1.00 86.56 97 SER A CA 1
ATOM 758 C C . SER A 1 97 ? -0.816 3.154 -11.481 1.00 86.56 97 SER A C 1
ATOM 760 O O . SER A 1 97 ? -1.574 2.200 -11.299 1.00 86.56 97 SER A O 1
ATOM 762 N N . CYS A 1 98 ? 0.501 2.981 -11.621 1.00 84.81 98 CYS A N 1
ATOM 763 C CA . CYS A 1 98 ? 1.164 1.673 -11.580 1.00 84.81 98 CYS A CA 1
ATOM 764 C C . CYS A 1 98 ? 1.022 0.957 -10.223 1.00 84.81 98 CYS A C 1
ATOM 766 O O . CYS A 1 98 ? 1.067 -0.274 -10.155 1.00 84.81 98 CYS A O 1
ATOM 768 N N . TYR A 1 99 ? 0.819 1.714 -9.139 1.00 89.25 99 TYR A N 1
ATOM 769 C CA . TYR A 1 99 ? 0.664 1.187 -7.781 1.00 89.25 99 TYR A CA 1
ATOM 770 C C . TYR A 1 99 ? -0.798 0.911 -7.408 1.00 89.25 99 TYR A C 1
ATOM 772 O O . TYR A 1 99 ? -1.057 0.203 -6.437 1.00 89.25 99 TYR A O 1
ATOM 780 N N . GLU A 1 100 ? -1.778 1.419 -8.156 1.00 90.38 100 GLU A N 1
ATOM 781 C CA . GLU A 1 100 ? -3.198 1.319 -7.786 1.00 90.38 100 GLU A CA 1
ATOM 782 C C . GLU A 1 100 ? -3.686 -0.130 -7.700 1.00 90.38 100 GLU A C 1
ATOM 784 O O . GLU A 1 100 ? -4.399 -0.502 -6.761 1.00 90.38 100 GLU A O 1
ATOM 789 N N . ALA A 1 101 ? -3.268 -0.967 -8.656 1.00 88.19 101 ALA A N 1
ATOM 790 C CA . ALA A 1 101 ? -3.595 -2.390 -8.672 1.00 88.19 101 ALA A CA 1
ATOM 791 C C . ALA A 1 101 ? -3.030 -3.107 -7.437 1.00 88.19 101 ALA A C 1
ATOM 793 O O . ALA A 1 101 ? -3.741 -3.881 -6.795 1.00 88.19 101 ALA A O 1
ATOM 794 N N . ILE A 1 102 ? -1.790 -2.782 -7.062 1.00 89.31 102 ILE A N 1
ATOM 795 C CA . ILE A 1 102 ? -1.106 -3.325 -5.885 1.00 89.31 102 ILE A CA 1
ATOM 796 C C . ILE A 1 102 ? -1.823 -2.913 -4.603 1.00 89.31 102 ILE A C 1
ATOM 798 O O . ILE A 1 102 ? -2.162 -3.764 -3.784 1.00 89.31 102 ILE A O 1
ATOM 802 N N . ILE A 1 103 ? -2.094 -1.617 -4.434 1.00 92.25 103 ILE A N 1
ATOM 803 C CA . ILE A 1 103 ? -2.753 -1.069 -3.241 1.00 92.25 103 ILE A CA 1
ATOM 804 C C . ILE A 1 103 ? -4.117 -1.734 -3.046 1.00 92.25 103 ILE A C 1
ATOM 806 O O . ILE A 1 103 ? -4.470 -2.146 -1.937 1.00 92.25 103 ILE A O 1
ATOM 810 N N . LYS A 1 104 ? -4.874 -1.891 -4.136 1.00 92.12 104 LYS A N 1
ATOM 811 C CA . LYS A 1 104 ? -6.167 -2.576 -4.130 1.00 92.12 104 LYS A CA 1
ATOM 812 C C . LYS A 1 104 ? -6.028 -4.056 -3.783 1.00 92.12 104 LYS A C 1
ATOM 814 O O . LYS A 1 104 ? -6.837 -4.558 -3.006 1.00 92.12 104 LYS A O 1
ATOM 819 N N . GLN A 1 105 ? -5.039 -4.748 -4.344 1.00 89.44 105 GLN A N 1
ATOM 820 C CA . GLN A 1 105 ? -4.806 -6.164 -4.073 1.00 89.44 105 GLN A CA 1
ATOM 821 C C . GLN A 1 105 ? -4.431 -6.392 -2.604 1.00 89.44 105 GLN A C 1
ATOM 823 O O . GLN A 1 105 ? -5.052 -7.218 -1.943 1.00 89.44 105 GLN A O 1
ATOM 828 N N . ILE A 1 106 ? -3.518 -5.587 -2.056 1.00 90.44 106 ILE A N 1
ATOM 829 C CA . ILE A 1 106 ? -3.098 -5.680 -0.652 1.00 90.44 106 ILE A CA 1
ATOM 830 C C . ILE A 1 106 ? -4.276 -5.485 0.298 1.00 90.44 106 ILE A C 1
ATOM 832 O O . ILE A 1 106 ? -4.512 -6.313 1.176 1.00 90.44 106 ILE A O 1
ATOM 836 N N . ASN A 1 107 ? -5.062 -4.423 0.109 1.00 91.88 107 ASN A N 1
ATOM 837 C CA . ASN A 1 107 ? -6.205 -4.158 0.982 1.00 91.88 107 ASN A CA 1
ATOM 838 C C . ASN A 1 107 ? -7.292 -5.249 0.876 1.00 91.88 107 ASN A C 1
ATOM 840 O O . ASN A 1 107 ? -7.947 -5.566 1.871 1.00 91.88 107 ASN A O 1
ATOM 844 N N . LYS A 1 108 ? -7.470 -5.868 -0.301 1.00 89.94 108 LYS A N 1
ATOM 845 C CA . LYS A 1 108 ? -8.381 -7.010 -0.478 1.00 89.94 108 LYS A CA 1
ATOM 846 C C . LYS A 1 108 ? -7.909 -8.266 0.248 1.00 89.94 108 LYS A C 1
ATOM 848 O O . LYS A 1 108 ? -8.732 -8.919 0.880 1.00 89.94 108 LYS A O 1
ATOM 853 N N . GLU A 1 109 ? -6.625 -8.596 0.200 1.00 88.81 109 GLU A N 1
ATOM 854 C CA . GLU A 1 109 ? -6.115 -9.760 0.936 1.00 88.81 109 GLU A CA 1
ATOM 855 C C . GLU A 1 109 ? -6.157 -9.524 2.447 1.00 88.81 109 GLU A C 1
ATOM 857 O O . GLU A 1 109 ? -6.605 -10.393 3.190 1.00 88.81 109 GLU A O 1
ATOM 862 N N . LEU A 1 110 ? -5.830 -8.313 2.915 1.00 90.75 110 LEU A N 1
ATOM 863 C CA . LEU A 1 110 ? -6.016 -7.934 4.321 1.00 90.75 110 LEU A CA 1
ATOM 864 C C . LEU A 1 110 ? -7.475 -8.106 4.774 1.00 90.75 110 LEU A C 1
ATOM 866 O O . LEU A 1 110 ? -7.729 -8.567 5.886 1.00 90.75 110 LEU A O 1
ATOM 870 N N . ARG A 1 111 ? -8.446 -7.804 3.903 1.00 91.88 111 ARG A N 1
ATOM 871 C CA . ARG A 1 111 ? -9.868 -8.077 4.158 1.00 91.88 111 ARG A CA 1
ATOM 872 C C . ARG A 1 111 ? -10.157 -9.571 4.293 1.00 91.88 111 ARG A C 1
ATOM 874 O O . ARG A 1 111 ? -10.906 -9.950 5.189 1.00 91.88 111 ARG A O 1
ATOM 881 N N . ILE A 1 112 ? -9.612 -10.400 3.404 1.00 90.25 112 ILE A N 1
ATOM 882 C CA . ILE A 1 112 ? -9.802 -11.858 3.424 1.00 90.25 112 ILE A CA 1
ATOM 883 C C . ILE A 1 112 ? -9.204 -12.449 4.706 1.00 90.25 112 ILE A C 1
ATOM 885 O O . ILE A 1 112 ? -9.872 -13.215 5.400 1.00 90.25 112 ILE A O 1
ATOM 889 N N . LEU A 1 113 ? -7.995 -12.026 5.076 1.00 88.75 113 LEU A N 1
ATOM 890 C CA . LEU A 1 113 ? -7.331 -12.427 6.318 1.00 88.75 113 LEU A CA 1
ATOM 891 C C . LEU A 1 113 ? -8.125 -12.032 7.553 1.00 88.75 113 LEU A C 1
ATOM 893 O O . LEU A 1 113 ? -8.252 -12.811 8.491 1.00 88.75 113 LEU A O 1
ATOM 897 N N . GLU A 1 114 ? -8.687 -10.832 7.571 1.00 92.06 114 GLU A N 1
ATOM 898 C CA . GLU A 1 114 ? -9.497 -10.387 8.696 1.00 92.06 114 GLU A CA 1
ATOM 899 C C . GLU A 1 114 ? -10.816 -11.171 8.821 1.00 92.06 114 GLU A C 1
ATOM 901 O O . GLU A 1 114 ? -11.276 -11.446 9.931 1.00 92.06 114 GLU A O 1
ATOM 906 N N . ILE A 1 115 ? -11.416 -11.583 7.702 1.00 90.31 115 ILE A N 1
ATOM 907 C CA . ILE A 1 115 ? -12.619 -12.428 7.709 1.00 90.31 115 ILE A CA 1
ATOM 908 C C . ILE A 1 115 ? -12.295 -13.842 8.209 1.00 90.31 115 ILE A C 1
ATOM 910 O O . ILE A 1 115 ? -13.051 -14.374 9.021 1.00 90.31 115 ILE A O 1
ATOM 914 N N . ASN A 1 116 ? -11.185 -14.426 7.755 1.00 89.12 116 ASN A N 1
ATOM 915 C CA . ASN A 1 116 ? -10.836 -15.822 8.032 1.00 89.12 116 ASN A CA 1
ATOM 916 C C . ASN A 1 116 ? -10.120 -16.021 9.376 1.00 89.12 116 ASN A C 1
ATOM 918 O O . ASN A 1 116 ? -10.285 -17.055 10.017 1.00 89.12 116 ASN A O 1
ATOM 922 N N . GLU A 1 117 ? -9.303 -15.055 9.798 1.00 87.00 117 GLU A N 1
ATOM 923 C CA . GLU A 1 117 ? -8.315 -15.247 10.862 1.00 87.00 117 GLU A CA 1
ATOM 924 C C . GLU A 1 117 ? -8.318 -14.179 11.966 1.00 87.00 117 GLU A C 1
ATOM 926 O O . GLU A 1 117 ? -7.548 -14.319 12.930 1.00 87.00 117 GLU A O 1
ATOM 931 N N . ASP A 1 118 ? -9.155 -13.140 11.851 1.00 88.94 118 ASP A N 1
ATOM 932 C CA . ASP A 1 118 ? -9.162 -11.959 12.731 1.00 88.94 118 ASP A CA 1
ATOM 933 C C . ASP A 1 118 ? -7.785 -11.260 12.797 1.00 88.94 118 ASP A C 1
ATOM 935 O O . ASP A 1 118 ? -7.324 -10.854 13.868 1.00 88.94 118 ASP A O 1
ATOM 939 N N . TYR A 1 119 ? -7.076 -11.198 11.665 1.00 88.38 119 TYR A N 1
ATOM 940 C CA . TYR A 1 119 ? -5.680 -10.753 11.587 1.00 88.38 119 TYR A CA 1
ATOM 941 C C . TYR A 1 119 ? -5.450 -9.296 12.034 1.00 88.38 119 TYR A C 1
ATOM 943 O O . TYR A 1 119 ? -4.438 -8.998 12.665 1.00 88.38 119 TYR A O 1
ATOM 951 N N . ILE A 1 120 ? -6.376 -8.386 11.726 1.00 89.62 120 ILE A N 1
ATOM 952 C CA . ILE A 1 120 ? -6.267 -6.949 12.016 1.00 89.62 120 ILE A CA 1
ATOM 953 C C . ILE A 1 120 ? -6.750 -6.646 13.432 1.00 89.62 120 ILE A C 1
ATOM 955 O O . ILE A 1 120 ? -6.147 -5.825 14.131 1.00 89.62 120 ILE A O 1
ATOM 959 N N . ILE A 1 121 ? -7.846 -7.277 13.862 1.00 87.12 121 ILE A N 1
ATOM 960 C CA . ILE A 1 121 ? -8.418 -7.001 15.183 1.00 87.12 121 ILE A CA 1
ATOM 961 C C . ILE A 1 121 ? -7.597 -7.622 16.319 1.00 87.12 121 ILE A C 1
ATOM 963 O O . ILE A 1 121 ? -7.503 -7.030 17.394 1.00 87.12 121 ILE A O 1
ATOM 967 N N . LYS A 1 122 ? -6.955 -8.778 16.095 1.00 87.56 122 LYS A N 1
ATOM 968 C CA . LYS A 1 122 ? -6.045 -9.385 17.076 1.00 87.56 122 LYS A CA 1
ATOM 969 C C . LYS A 1 122 ? -4.682 -8.709 17.006 1.00 87.56 122 LYS A C 1
ATOM 971 O O . LYS A 1 122 ? -3.882 -8.989 16.115 1.00 87.56 122 LYS A O 1
ATOM 976 N N . GLU A 1 123 ? -4.386 -7.867 17.992 1.00 83.75 123 GLU A N 1
ATOM 977 C CA . GLU A 1 123 ? -3.133 -7.102 18.033 1.00 83.75 123 GLU A CA 1
ATOM 978 C C . GLU A 1 123 ? -1.878 -7.978 17.965 1.00 83.75 123 GLU A C 1
ATOM 980 O O . GLU A 1 123 ? -0.890 -7.584 17.353 1.00 83.75 123 GLU A O 1
ATOM 985 N N . GLU A 1 124 ? -1.918 -9.182 18.541 1.00 84.62 124 GLU A N 1
ATOM 986 C CA . GLU A 1 124 ? -0.814 -10.148 18.490 1.00 84.62 124 GLU A CA 1
ATOM 987 C C . GLU A 1 124 ? -0.441 -10.536 17.056 1.00 84.62 124 GLU A C 1
ATOM 989 O O . GLU A 1 124 ? 0.741 -10.562 16.720 1.00 84.62 124 GLU A O 1
ATOM 994 N N . LYS A 1 125 ? -1.445 -10.771 16.200 1.00 82.81 125 LYS A N 1
ATOM 995 C CA . LYS A 1 125 ? -1.248 -11.092 14.780 1.00 82.81 125 LYS A CA 1
ATOM 996 C C . LYS A 1 125 ? -0.850 -9.856 13.979 1.00 82.81 125 LYS A C 1
ATOM 998 O O . LYS A 1 125 ? 0.016 -9.928 13.109 1.00 82.81 125 LYS A O 1
ATOM 1003 N N . ARG A 1 126 ? -1.439 -8.706 14.317 1.00 86.25 126 ARG A N 1
ATOM 1004 C CA . ARG A 1 126 ? -1.208 -7.435 13.629 1.00 86.25 126 ARG A CA 1
ATOM 1005 C C . ARG A 1 126 ? 0.218 -6.898 13.809 1.00 86.25 126 ARG A C 1
ATOM 1007 O O . ARG A 1 126 ? 0.704 -6.200 12.927 1.00 86.25 126 ARG A O 1
ATOM 1014 N N . LYS A 1 127 ? 0.918 -7.230 14.902 1.00 82.88 127 LYS A N 1
ATOM 1015 C CA . LYS A 1 127 ? 2.297 -6.764 15.175 1.00 82.88 127 LYS A CA 1
ATOM 1016 C C . LYS A 1 127 ? 3.277 -6.997 14.018 1.00 82.88 127 LYS A C 1
ATOM 1018 O O . LYS A 1 127 ? 4.135 -6.149 13.798 1.00 82.88 127 LYS A O 1
ATOM 1023 N N . GLY A 1 128 ? 3.124 -8.085 13.258 1.00 84.62 128 GLY A N 1
ATOM 1024 C CA . GLY A 1 128 ? 3.973 -8.374 12.093 1.00 84.62 128 GLY A CA 1
ATOM 1025 C C . GLY A 1 128 ? 3.772 -7.420 10.909 1.00 84.62 128 GLY A C 1
ATOM 1026 O O . GLY A 1 128 ? 4.651 -7.300 10.058 1.00 84.62 128 GLY A O 1
ATOM 1027 N N . LEU A 1 129 ? 2.651 -6.695 10.863 1.00 88.06 129 LEU A N 1
ATOM 1028 C CA . LEU A 1 129 ? 2.306 -5.813 9.750 1.00 88.06 129 LEU A CA 1
ATOM 1029 C C . LEU A 1 129 ? 3.292 -4.645 9.592 1.00 88.06 129 LEU A C 1
ATOM 1031 O O . LEU A 1 129 ? 3.540 -4.218 8.469 1.00 88.06 129 LEU A O 1
ATOM 1035 N N . GLY A 1 130 ? 3.883 -4.153 10.687 1.00 89.31 130 GLY A N 1
ATOM 1036 C CA . GLY A 1 130 ? 4.891 -3.088 10.631 1.00 89.31 130 GLY A CA 1
ATOM 1037 C C . GLY A 1 130 ? 6.137 -3.492 9.836 1.00 89.31 130 GLY A C 1
ATOM 1038 O O . GLY A 1 130 ? 6.550 -2.771 8.928 1.00 89.31 130 GLY A O 1
ATOM 1039 N N . GLU A 1 131 ? 6.680 -4.681 10.110 1.00 89.56 131 GLU A N 1
ATOM 1040 C CA . GLU A 1 131 ? 7.833 -5.223 9.375 1.00 89.56 131 GLU A CA 1
ATOM 1041 C C . GLU A 1 131 ? 7.483 -5.518 7.913 1.00 89.56 131 GLU A C 1
ATOM 1043 O O . GLU A 1 131 ? 8.267 -5.217 7.012 1.00 89.56 131 GLU A O 1
ATOM 1048 N N . ILE A 1 132 ? 6.273 -6.027 7.658 1.00 89.31 132 ILE A N 1
ATOM 1049 C CA . ILE A 1 132 ? 5.776 -6.263 6.298 1.00 89.31 132 ILE A CA 1
ATOM 1050 C C . ILE A 1 132 ? 5.697 -4.954 5.503 1.00 89.31 132 ILE A C 1
ATOM 1052 O O . ILE A 1 132 ? 6.122 -4.917 4.352 1.00 89.31 132 ILE A O 1
ATOM 1056 N N . ILE A 1 133 ? 5.190 -3.872 6.099 1.00 92.00 133 ILE A N 1
ATOM 1057 C CA . ILE A 1 133 ? 5.086 -2.559 5.443 1.00 92.00 133 ILE A CA 1
ATOM 1058 C C . ILE A 1 133 ? 6.471 -2.028 5.056 1.00 92.00 133 ILE A C 1
ATOM 1060 O O . ILE A 1 133 ? 6.664 -1.558 3.932 1.00 92.00 133 ILE A O 1
ATOM 1064 N N . LYS A 1 134 ? 7.448 -2.151 5.959 1.00 92.06 134 LYS A N 1
ATOM 1065 C CA . LYS A 1 134 ? 8.842 -1.771 5.705 1.00 92.06 134 LYS A CA 1
ATOM 1066 C C . LYS A 1 134 ? 9.472 -2.610 4.594 1.00 92.06 134 LYS A C 1
ATOM 1068 O O . LYS A 1 134 ? 10.098 -2.067 3.683 1.00 92.06 134 LYS A O 1
ATOM 1073 N N . TYR A 1 135 ? 9.290 -3.929 4.645 1.00 89.69 135 TYR A N 1
ATOM 1074 C CA . TYR A 1 135 ? 9.766 -4.846 3.612 1.00 89.69 135 TYR A CA 1
ATOM 1075 C C . TYR A 1 135 ? 9.150 -4.516 2.246 1.00 89.69 135 TYR A C 1
ATOM 1077 O O . TYR A 1 135 ? 9.875 -4.329 1.271 1.00 89.69 135 TYR A O 1
ATOM 1085 N N . LEU A 1 136 ? 7.830 -4.328 2.200 1.00 90.19 136 LEU A N 1
ATOM 1086 C CA . LEU A 1 136 ? 7.079 -3.956 1.005 1.00 90.19 136 LEU A CA 1
ATOM 1087 C C . LEU A 1 136 ? 7.605 -2.657 0.383 1.00 90.19 136 LEU A C 1
ATOM 1089 O O . LEU A 1 136 ? 7.875 -2.626 -0.818 1.00 90.19 136 LEU A O 1
ATOM 1093 N N . ARG A 1 137 ? 7.802 -1.599 1.183 1.00 91.12 137 ARG A N 1
ATOM 1094 C CA . ARG A 1 137 ? 8.330 -0.320 0.683 1.00 91.12 137 ARG A CA 1
ATOM 1095 C C . ARG A 1 137 ? 9.721 -0.489 0.073 1.00 91.12 137 ARG A C 1
ATOM 1097 O O . ARG A 1 137 ? 9.975 0.008 -1.024 1.00 91.12 137 ARG A O 1
ATOM 1104 N N . ASN A 1 138 ? 10.611 -1.209 0.755 1.00 88.06 138 ASN A N 1
ATOM 1105 C CA . ASN A 1 138 ? 11.982 -1.427 0.293 1.00 88.06 138 ASN A CA 1
ATOM 1106 C C . ASN A 1 138 ? 12.035 -2.275 -0.983 1.00 88.06 138 ASN A C 1
ATOM 1108 O O . ASN A 1 138 ? 12.760 -1.923 -1.914 1.00 88.06 138 ASN A O 1
ATOM 1112 N N . CYS A 1 139 ? 11.251 -3.352 -1.058 1.00 84.88 139 CYS A N 1
ATOM 1113 C CA . CYS A 1 139 ? 11.207 -4.222 -2.228 1.00 84.88 139 CYS A CA 1
ATOM 1114 C C . CYS A 1 139 ? 10.620 -3.515 -3.448 1.00 84.88 139 CYS A C 1
ATOM 1116 O O . CYS A 1 139 ? 11.217 -3.573 -4.519 1.00 84.88 139 CYS A O 1
ATOM 1118 N N . LEU A 1 140 ? 9.512 -2.785 -3.291 1.00 85.94 140 LEU A N 1
ATOM 1119 C CA . LEU A 1 140 ? 8.927 -2.028 -4.398 1.00 85.94 140 LEU A CA 1
ATOM 1120 C C . LEU A 1 140 ? 9.873 -0.934 -4.904 1.00 85.94 140 LEU A C 1
ATOM 1122 O O . LEU A 1 140 ? 10.027 -0.782 -6.110 1.00 85.94 140 LEU A O 1
ATOM 1126 N N . ASN A 1 141 ? 10.569 -0.231 -4.006 1.00 86.62 141 ASN A N 1
ATOM 1127 C CA . ASN A 1 141 ? 11.515 0.818 -4.393 1.00 86.62 141 ASN A CA 1
ATOM 1128 C C . ASN A 1 141 ? 12.831 0.293 -4.995 1.00 86.62 141 ASN A C 1
ATOM 1130 O O . ASN A 1 141 ? 13.504 1.049 -5.696 1.00 86.62 141 ASN A O 1
ATOM 1134 N N . THR A 1 142 ? 13.224 -0.950 -4.690 1.00 79.50 142 THR A N 1
ATOM 1135 C CA . THR A 1 142 ? 14.495 -1.545 -5.151 1.00 79.50 142 THR A CA 1
ATOM 1136 C C . THR A 1 142 ? 14.312 -2.417 -6.388 1.00 79.50 142 THR A C 1
ATOM 1138 O O . THR A 1 142 ? 15.068 -2.287 -7.343 1.00 79.50 142 THR A O 1
ATOM 1141 N N . TYR A 1 143 ? 13.316 -3.304 -6.365 1.00 77.12 143 TYR A N 1
ATOM 1142 C CA . TYR A 1 143 ? 13.122 -4.353 -7.368 1.00 77.12 143 TYR A CA 1
ATOM 1143 C C . TYR A 1 143 ? 11.872 -4.144 -8.224 1.00 77.12 143 TYR A C 1
ATOM 1145 O O . TYR A 1 143 ? 11.729 -4.779 -9.262 1.00 77.12 143 TYR A O 1
ATOM 1153 N N . GLY A 1 144 ? 10.928 -3.310 -7.778 1.00 73.75 144 GLY A N 1
ATOM 1154 C CA . GLY A 1 144 ? 9.637 -3.132 -8.446 1.00 73.75 144 GLY A CA 1
ATOM 1155 C C . GLY A 1 144 ? 8.692 -4.336 -8.353 1.00 73.75 144 GLY A C 1
ATOM 1156 O O . GLY A 1 144 ? 7.596 -4.319 -8.907 1.00 73.75 144 GLY A O 1
ATOM 1157 N N . PHE A 1 145 ? 9.070 -5.374 -7.613 1.00 79.12 145 PHE A N 1
ATOM 1158 C CA . PHE A 1 145 ? 8.203 -6.477 -7.229 1.00 79.12 145 PHE A CA 1
ATOM 1159 C C . PHE A 1 145 ? 8.516 -6.898 -5.794 1.00 79.12 145 PHE A C 1
ATOM 1161 O O . PHE A 1 145 ? 9.577 -6.598 -5.245 1.00 79.12 145 PHE A O 1
ATOM 1168 N N . CYS A 1 146 ? 7.564 -7.560 -5.156 1.00 78.31 146 CYS A N 1
ATOM 1169 C CA . CYS A 1 146 ? 7.663 -8.007 -3.782 1.00 78.31 146 CYS A CA 1
ATOM 1170 C C . CYS A 1 146 ? 6.790 -9.248 -3.596 1.00 78.31 146 CYS A C 1
ATOM 1172 O O . CYS A 1 146 ? 5.633 -9.262 -4.009 1.00 78.31 146 CYS A O 1
ATOM 1174 N N . ASN A 1 147 ? 7.335 -10.277 -2.957 1.00 78.50 147 ASN A N 1
ATOM 1175 C CA . ASN A 1 147 ? 6.549 -11.411 -2.491 1.00 78.50 147 ASN A CA 1
ATOM 1176 C C . ASN A 1 147 ? 6.299 -11.193 -1.005 1.00 78.50 147 ASN A C 1
ATOM 1178 O O . ASN A 1 147 ? 7.234 -11.240 -0.209 1.00 78.50 147 ASN A O 1
ATOM 1182 N N . VAL A 1 148 ? 5.057 -10.891 -0.648 1.00 78.50 148 VAL A N 1
ATOM 1183 C CA . VAL A 1 148 ? 4.661 -10.658 0.736 1.00 78.50 148 VAL A CA 1
ATOM 1184 C C . VAL A 1 148 ? 3.864 -11.847 1.226 1.00 78.50 148 VAL A C 1
ATOM 1186 O O . VAL A 1 148 ? 2.849 -12.210 0.637 1.00 78.50 148 VAL A O 1
ATOM 1189 N N . GLU A 1 149 ? 4.292 -12.419 2.339 1.00 75.62 149 GLU A N 1
ATOM 1190 C CA . GLU A 1 149 ? 3.525 -13.436 3.044 1.00 75.62 149 GLU A CA 1
ATOM 1191 C C . GLU A 1 149 ? 2.760 -12.769 4.183 1.00 75.62 149 GLU A C 1
ATOM 1193 O O . GLU A 1 149 ? 3.342 -12.124 5.059 1.00 75.62 149 GLU A O 1
ATOM 1198 N N . PHE A 1 150 ? 1.437 -12.890 4.154 1.00 71.62 150 PHE A N 1
ATOM 1199 C CA . PHE A 1 150 ? 0.575 -12.401 5.214 1.00 71.62 150 PHE A CA 1
ATOM 1200 C C . PHE A 1 150 ? 0.000 -13.580 6.005 1.00 71.62 150 PHE A C 1
ATOM 1202 O O . PHE A 1 150 ? -0.712 -14.433 5.469 1.00 71.62 150 PHE A O 1
ATOM 1209 N N . GLY A 1 151 ? 0.260 -13.590 7.314 1.00 65.56 151 GLY A N 1
ATOM 1210 C CA . GLY A 1 151 ? -0.196 -14.665 8.194 1.00 65.56 151 GLY A CA 1
ATOM 1211 C C . GLY A 1 151 ? 0.443 -16.011 7.840 1.00 65.56 151 GLY A C 1
ATOM 1212 O O . GLY A 1 151 ? 1.567 -16.055 7.355 1.00 65.56 151 GLY A O 1
ATOM 1213 N N . ASN A 1 152 ? -0.273 -17.108 8.099 1.00 64.62 152 ASN A N 1
ATOM 1214 C CA . ASN A 1 152 ? 0.274 -18.458 7.921 1.00 64.62 152 ASN A CA 1
ATOM 1215 C C . ASN A 1 152 ? -0.015 -19.071 6.540 1.00 64.62 152 ASN A C 1
ATOM 1217 O O . ASN A 1 152 ? 0.576 -20.094 6.216 1.00 64.62 152 ASN A O 1
ATOM 1221 N N . ASN A 1 153 ? -0.934 -18.494 5.753 1.00 58.25 153 ASN A N 1
ATOM 1222 C CA . ASN A 1 153 ? -1.526 -19.184 4.599 1.00 58.25 153 ASN A CA 1
ATOM 1223 C C . ASN A 1 153 ? -1.687 -18.332 3.328 1.00 58.25 153 ASN A C 1
ATOM 1225 O O . ASN A 1 153 ? -2.158 -18.865 2.324 1.00 58.25 153 ASN A O 1
ATOM 1229 N N . ILE A 1 154 ? -1.356 -17.034 3.335 1.00 63.88 154 ILE A N 1
ATOM 1230 C CA . ILE A 1 154 ? -1.518 -16.184 2.144 1.00 63.88 154 ILE A CA 1
ATOM 1231 C C . ILE A 1 154 ? -0.161 -15.672 1.677 1.00 63.88 154 ILE A C 1
ATOM 1233 O O . ILE A 1 154 ? 0.412 -14.757 2.265 1.00 63.88 154 ILE A O 1
ATOM 1237 N N . GLN A 1 155 ? 0.322 -16.244 0.576 1.00 70.19 155 GLN A N 1
ATOM 1238 C CA . GLN A 1 155 ? 1.432 -15.697 -0.194 1.00 70.19 155 GLN A CA 1
ATOM 1239 C C . GLN A 1 155 ? 0.872 -14.779 -1.278 1.00 70.19 155 GLN A C 1
ATOM 1241 O O . GLN A 1 155 ? 0.091 -15.198 -2.132 1.00 70.19 155 GLN A O 1
ATOM 1246 N N . MET A 1 156 ? 1.264 -13.511 -1.245 1.00 71.19 156 MET A N 1
ATOM 1247 C CA . MET A 1 156 ? 0.887 -12.517 -2.236 1.00 71.19 156 MET A CA 1
ATOM 1248 C C . MET A 1 156 ? 2.113 -12.112 -3.042 1.00 71.19 156 MET A C 1
ATOM 1250 O O . MET A 1 156 ? 3.037 -11.479 -2.531 1.00 71.19 156 MET A O 1
ATOM 1254 N N . ARG A 1 157 ? 2.086 -12.411 -4.338 1.00 72.25 157 ARG A N 1
ATOM 1255 C CA . ARG A 1 157 ? 3.046 -11.860 -5.291 1.00 72.25 157 ARG A CA 1
ATOM 1256 C C . ARG A 1 157 ? 2.543 -10.522 -5.805 1.00 72.25 157 ARG A C 1
ATOM 1258 O O . ARG A 1 157 ? 1.455 -10.419 -6.367 1.00 72.25 157 ARG A O 1
ATOM 1265 N N . VAL A 1 158 ? 3.355 -9.498 -5.612 1.00 70.50 158 VAL A N 1
ATOM 1266 C CA . VAL A 1 158 ? 3.080 -8.123 -6.006 1.00 70.50 158 VAL A CA 1
ATOM 1267 C C . VAL A 1 158 ? 4.120 -7.716 -7.041 1.00 70.50 158 VAL A C 1
ATOM 1269 O O . VAL A 1 158 ? 5.314 -7.772 -6.768 1.00 70.50 158 VAL A O 1
ATOM 1272 N N . ARG A 1 159 ? 3.693 -7.283 -8.227 1.00 71.56 159 ARG A N 1
ATOM 1273 C CA . ARG A 1 159 ? 4.578 -6.738 -9.269 1.00 71.56 159 ARG A CA 1
ATOM 1274 C C . ARG A 1 159 ? 4.039 -5.381 -9.698 1.00 71.56 159 ARG A C 1
ATOM 1276 O O . ARG A 1 159 ? 2.832 -5.254 -9.904 1.00 71.56 159 ARG A O 1
ATOM 1283 N N . LEU A 1 160 ? 4.910 -4.376 -9.799 1.00 70.31 160 LEU A N 1
ATOM 1284 C CA . LEU A 1 160 ? 4.540 -3.095 -10.392 1.00 70.31 160 LEU A CA 1
ATOM 1285 C C . LEU A 1 160 ? 4.139 -3.326 -11.838 1.00 70.31 160 LEU A C 1
ATOM 1287 O O . LEU A 1 160 ? 4.852 -3.989 -12.592 1.00 70.31 160 LEU A O 1
ATOM 1291 N N . ALA A 1 161 ? 2.982 -2.781 -12.205 1.00 63.38 161 ALA A N 1
ATOM 1292 C CA . ALA A 1 161 ? 2.664 -2.631 -13.608 1.00 63.38 161 ALA A CA 1
ATOM 1293 C C . ALA A 1 161 ? 3.750 -1.745 -14.225 1.00 63.38 161 ALA A C 1
ATOM 1295 O O . ALA A 1 161 ? 4.124 -0.724 -13.643 1.00 63.38 161 ALA A O 1
ATOM 1296 N N . ILE A 1 162 ? 4.280 -2.170 -15.368 1.00 57.97 162 ILE A N 1
ATOM 1297 C CA . ILE A 1 162 ? 5.204 -1.351 -16.147 1.00 57.97 162 ILE A CA 1
ATOM 1298 C C . ILE A 1 162 ? 4.456 -0.063 -16.484 1.00 57.97 162 ILE A C 1
ATOM 1300 O O . ILE A 1 162 ? 3.322 -0.125 -16.968 1.00 57.97 162 ILE A O 1
ATOM 1304 N N . ASP A 1 163 ? 5.062 1.087 -16.181 1.00 52.59 163 ASP A N 1
ATOM 1305 C CA . ASP A 1 163 ? 4.483 2.375 -16.546 1.00 52.59 163 ASP A CA 1
ATOM 1306 C C . ASP A 1 163 ? 4.321 2.396 -18.070 1.00 52.59 163 ASP A C 1
ATOM 1308 O O . ASP A 1 163 ? 5.331 2.314 -18.773 1.00 52.59 163 ASP A O 1
ATOM 1312 N N . PRO A 1 164 ? 3.095 2.503 -18.614 1.00 45.84 164 PRO A N 1
ATOM 1313 C CA . PRO A 1 164 ? 2.904 2.597 -20.059 1.00 45.84 164 PRO A CA 1
ATOM 1314 C C . PRO A 1 164 ? 3.611 3.826 -20.659 1.00 45.84 164 PRO A C 1
ATOM 1316 O O . PRO A 1 164 ? 3.832 3.875 -21.866 1.00 45.84 164 PRO A O 1
ATOM 1319 N N . SER A 1 165 ? 3.988 4.804 -19.828 1.00 44.62 165 SER A N 1
ATOM 1320 C CA . SER A 1 165 ? 4.780 5.981 -20.202 1.00 44.62 165 SER A CA 1
ATOM 1321 C C . SER A 1 165 ? 6.274 5.684 -20.364 1.00 44.62 165 SER A C 1
ATOM 1323 O O . SER A 1 165 ? 6.988 6.504 -20.938 1.00 44.62 165 SER A O 1
ATOM 1325 N N . ASN A 1 166 ? 6.753 4.541 -19.863 1.00 49.06 166 ASN A N 1
ATOM 1326 C CA . ASN A 1 166 ? 8.107 4.042 -20.067 1.00 49.06 166 ASN A CA 1
ATOM 1327 C C . ASN A 1 166 ? 8.020 2.782 -20.945 1.00 49.06 166 ASN A C 1
ATOM 1329 O O . ASN A 1 166 ? 8.123 1.669 -20.421 1.00 49.06 166 ASN A O 1
ATOM 1333 N N . PRO A 1 167 ? 7.744 2.933 -22.258 1.00 52.28 167 PRO A N 1
ATOM 1334 C CA . PRO A 1 167 ? 7.720 1.794 -23.163 1.00 52.28 167 PRO A CA 1
ATOM 1335 C C . PRO A 1 167 ? 9.050 1.054 -23.031 1.00 52.28 167 PRO A C 1
ATOM 1337 O O . PRO A 1 167 ? 10.104 1.690 -23.012 1.00 52.28 167 PRO A O 1
ATOM 1340 N N . ILE A 1 168 ? 8.997 -0.277 -22.909 1.00 56.12 168 ILE A N 1
ATOM 1341 C CA . ILE A 1 168 ? 10.193 -1.104 -23.090 1.00 56.12 168 ILE A CA 1
ATOM 1342 C C . ILE A 1 168 ? 10.750 -0.685 -24.451 1.00 56.12 168 ILE A C 1
ATOM 1344 O O . ILE A 1 168 ? 10.035 -0.807 -25.452 1.00 56.12 168 ILE A O 1
ATOM 1348 N N . GLU A 1 169 ? 11.955 -0.104 -24.476 1.00 58.66 169 GLU A N 1
ATOM 1349 C CA . GLU A 1 169 ? 12.622 0.201 -25.740 1.00 58.66 169 GLU A CA 1
ATOM 1350 C C . GLU A 1 169 ? 12.604 -1.080 -26.568 1.00 58.66 169 GLU A C 1
ATOM 1352 O O . GLU A 1 169 ? 12.861 -2.167 -26.050 1.00 58.66 169 GLU A O 1
ATOM 1357 N N . GLU A 1 170 ? 12.173 -0.967 -27.821 1.00 61.06 170 GLU A N 1
ATOM 1358 C CA . GLU A 1 170 ? 11.979 -2.117 -28.691 1.00 61.06 170 GLU A CA 1
ATOM 1359 C C . GLU A 1 170 ? 13.300 -2.890 -28.766 1.00 61.06 170 GLU A C 1
ATOM 1361 O O . GLU A 1 170 ? 14.253 -2.418 -29.383 1.00 61.06 170 GLU A O 1
ATOM 1366 N N . ILE A 1 171 ? 13.376 -4.033 -28.066 1.00 68.06 171 ILE A N 1
ATOM 1367 C CA . ILE A 1 171 ? 14.622 -4.791 -27.936 1.00 68.06 171 ILE A CA 1
ATOM 1368 C C . ILE A 1 171 ? 15.072 -5.164 -29.335 1.00 68.06 171 ILE A C 1
ATOM 1370 O O . ILE A 1 171 ? 14.412 -5.933 -30.048 1.00 68.06 171 ILE A O 1
ATOM 1374 N N . ARG A 1 172 ? 16.204 -4.596 -29.733 1.00 73.12 172 ARG A N 1
ATOM 1375 C CA . ARG A 1 172 ? 16.769 -4.846 -31.044 1.00 73.12 172 ARG A CA 1
ATOM 1376 C C . ARG A 1 172 ? 17.444 -6.207 -30.993 1.00 73.12 172 ARG A C 1
ATOM 1378 O O . ARG A 1 172 ? 18.210 -6.510 -30.089 1.00 73.12 172 ARG A O 1
ATOM 1385 N N . ILE A 1 173 ? 17.149 -7.062 -31.962 1.00 77.69 173 ILE A N 1
ATOM 1386 C CA . ILE A 1 173 ? 17.644 -8.451 -31.984 1.00 77.69 173 ILE A CA 1
ATOM 1387 C C . ILE A 1 173 ? 19.178 -8.507 -32.095 1.00 77.69 173 ILE A C 1
ATOM 1389 O O . ILE A 1 173 ? 19.813 -9.501 -31.760 1.00 77.69 173 ILE A O 1
ATOM 1393 N N . ASP A 1 174 ? 19.769 -7.439 -32.612 1.00 82.06 174 ASP A N 1
ATOM 1394 C CA . ASP A 1 174 ? 21.202 -7.196 -32.696 1.00 82.06 174 ASP A CA 1
ATOM 1395 C C . ASP A 1 174 ? 21.860 -6.878 -31.341 1.00 82.06 174 ASP A C 1
ATOM 1397 O O . ASP A 1 174 ? 23.086 -6.829 -31.270 1.00 82.06 174 ASP A O 1
ATOM 1401 N N . GLU A 1 175 ? 21.088 -6.721 -30.265 1.00 81.00 175 GLU A N 1
ATOM 1402 C CA . GLU A 1 175 ? 21.609 -6.538 -28.911 1.00 81.00 175 GLU A CA 1
ATOM 1403 C C . GLU A 1 175 ? 21.907 -7.872 -28.219 1.00 81.00 175 GLU A C 1
ATOM 1405 O O . GLU A 1 175 ? 21.294 -8.909 -28.491 1.00 81.00 175 GLU A O 1
ATOM 1410 N N . VAL A 1 176 ? 22.879 -7.827 -27.305 1.00 85.25 176 VAL A N 1
ATOM 1411 C CA . VAL A 1 176 ? 23.354 -8.974 -26.526 1.00 85.25 176 VAL A CA 1
ATOM 1412 C C . VAL A 1 176 ? 22.743 -8.912 -25.121 1.00 85.25 176 VAL A C 1
ATOM 1414 O O . VAL A 1 176 ? 23.159 -8.069 -24.321 1.00 85.25 176 VAL A O 1
ATOM 1417 N N . PRO A 1 177 ? 21.766 -9.773 -24.780 1.00 81.12 177 PRO A N 1
ATOM 1418 C CA . PRO A 1 177 ? 21.188 -9.807 -23.443 1.00 81.12 177 PRO A CA 1
ATOM 1419 C C . PRO A 1 177 ? 22.196 -10.320 -22.407 1.00 81.12 177 PRO A C 1
ATOM 1421 O O . PRO A 1 177 ? 22.781 -11.398 -22.545 1.00 81.12 177 PRO A O 1
ATOM 1424 N N . VAL A 1 178 ? 22.352 -9.560 -21.322 1.00 81.25 178 VAL A N 1
ATOM 1425 C CA . VAL A 1 178 ? 23.231 -9.892 -20.194 1.00 81.25 178 VAL A CA 1
ATOM 1426 C C . VAL A 1 178 ? 22.383 -10.191 -18.963 1.00 81.25 178 VAL A C 1
ATOM 1428 O O . VAL A 1 178 ? 21.541 -9.390 -18.560 1.00 81.25 178 VAL A O 1
ATOM 1431 N N . LYS A 1 179 ? 22.623 -11.341 -18.327 1.00 76.62 179 LYS A N 1
ATOM 1432 C CA . LYS A 1 179 ? 21.986 -11.684 -17.050 1.00 76.62 179 LYS A CA 1
ATOM 1433 C C . LYS A 1 179 ? 22.571 -10.812 -15.943 1.00 76.62 179 LYS A C 1
ATOM 1435 O O . LYS A 1 179 ? 23.726 -10.982 -15.570 1.00 76.62 179 LYS A O 1
ATOM 1440 N N . VAL A 1 180 ? 21.767 -9.891 -15.416 1.00 73.62 180 VAL A N 1
ATOM 1441 C CA . VAL A 1 180 ? 22.158 -9.049 -14.271 1.00 73.62 180 VAL A CA 1
ATOM 1442 C C . VAL A 1 180 ? 22.005 -9.808 -12.947 1.00 73.62 180 VAL A C 1
ATOM 1444 O O . VAL A 1 180 ? 22.784 -9.589 -12.026 1.00 73.62 180 VAL A O 1
ATOM 1447 N N . ASN A 1 181 ? 21.049 -10.739 -12.877 1.00 65.88 181 ASN A N 1
ATOM 1448 C CA . ASN A 1 181 ? 20.809 -11.623 -11.736 1.00 65.88 181 ASN A CA 1
ATOM 1449 C C . ASN A 1 181 ? 20.660 -13.075 -12.212 1.00 65.88 181 ASN A C 1
ATOM 1451 O O . ASN A 1 181 ? 20.227 -13.320 -13.342 1.00 65.88 181 ASN A O 1
ATOM 1455 N N . GLU A 1 182 ? 20.965 -14.041 -11.340 1.00 65.19 182 GLU A N 1
ATOM 1456 C CA . GLU A 1 182 ? 20.622 -15.442 -11.593 1.00 65.19 182 GLU A CA 1
ATOM 1457 C C . GLU A 1 182 ? 19.100 -15.608 -11.550 1.00 65.19 182 GLU A C 1
ATOM 1459 O O . GLU A 1 182 ? 18.467 -15.585 -10.495 1.00 65.19 182 GLU A O 1
ATOM 1464 N N . LEU A 1 183 ? 18.503 -15.741 -12.732 1.00 60.59 183 LEU A N 1
ATOM 1465 C CA . LEU A 1 183 ? 17.116 -16.149 -12.877 1.00 60.59 183 LEU A CA 1
ATOM 1466 C C . LEU A 1 183 ? 17.055 -17.643 -12.552 1.00 60.59 183 LEU A C 1
ATOM 1468 O O . LEU A 1 183 ? 17.541 -18.470 -13.325 1.00 60.59 183 LEU A O 1
ATOM 1472 N N . GLY A 1 184 ? 16.488 -17.989 -11.395 1.00 56.56 184 GLY A N 1
ATOM 1473 C CA . GLY A 1 184 ? 16.089 -19.368 -11.134 1.00 56.56 184 GLY A CA 1
ATOM 1474 C C . GLY A 1 184 ? 15.120 -19.812 -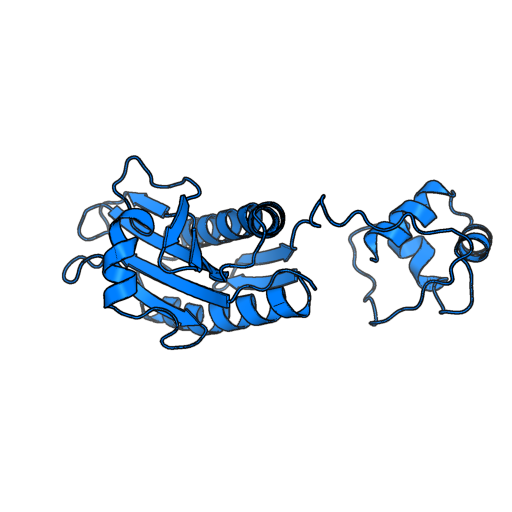12.228 1.00 56.56 184 GLY A C 1
ATOM 1475 O O . GLY A 1 184 ? 14.281 -19.016 -12.648 1.00 56.56 184 GLY A O 1
ATOM 1476 N N . ALA A 1 185 ? 15.253 -21.051 -12.706 1.00 50.44 185 ALA A N 1
ATOM 1477 C CA . ALA A 1 185 ? 14.289 -21.652 -13.621 1.00 50.44 185 ALA A CA 1
ATOM 1478 C C . ALA A 1 185 ? 12.904 -21.627 -12.950 1.00 50.44 185 ALA A C 1
ATOM 1480 O O . ALA A 1 185 ? 12.604 -22.446 -12.085 1.00 50.44 185 ALA A O 1
ATOM 1481 N N . GLY A 1 186 ? 12.114 -20.602 -13.263 1.00 50.09 186 GLY A N 1
ATOM 1482 C CA . GLY A 1 186 ? 10.781 -20.395 -12.722 1.00 50.09 186 GLY A CA 1
ATOM 1483 C C . GLY A 1 186 ? 9.777 -21.136 -13.590 1.00 50.09 186 GLY A C 1
ATOM 1484 O O . GLY A 1 186 ? 9.792 -21.002 -14.813 1.00 50.09 186 GLY A O 1
ATOM 1485 N N . GLU A 1 187 ? 8.906 -21.908 -12.952 1.00 53.00 187 GLU A N 1
ATOM 1486 C CA . GLU A 1 187 ? 7.916 -22.819 -13.547 1.00 53.00 187 GLU A CA 1
ATOM 1487 C C . GLU A 1 187 ? 6.831 -22.157 -14.430 1.00 53.00 187 GLU A C 1
ATOM 1489 O O . GLU A 1 187 ? 5.821 -22.789 -14.723 1.00 53.00 187 GLU A O 1
ATOM 1494 N N . GLU A 1 188 ? 6.979 -20.904 -14.869 1.00 57.25 188 GLU A N 1
ATOM 1495 C CA . GLU A 1 188 ? 5.820 -20.112 -15.307 1.00 57.25 188 GLU A CA 1
ATOM 1496 C C . GLU A 1 188 ? 5.775 -19.716 -16.793 1.00 57.25 188 GLU A C 1
ATOM 1498 O O . GLU A 1 188 ? 4.695 -19.364 -17.257 1.00 57.25 188 GLU A O 1
ATOM 1503 N N . ASP A 1 189 ? 6.854 -19.838 -17.579 1.00 67.75 189 ASP A N 1
ATOM 1504 C CA . ASP A 1 189 ? 6.769 -19.600 -19.033 1.00 67.75 189 ASP A CA 1
ATOM 1505 C C . ASP A 1 189 ? 7.708 -20.514 -19.838 1.00 67.75 189 ASP A C 1
ATOM 1507 O O . ASP A 1 189 ? 8.934 -20.494 -19.688 1.00 67.75 189 ASP A O 1
ATOM 1511 N N . ILE A 1 190 ? 7.111 -21.348 -20.695 1.00 73.50 190 ILE A N 1
ATOM 1512 C CA . ILE A 1 190 ? 7.817 -22.317 -21.543 1.00 73.50 190 ILE A CA 1
ATOM 1513 C C . ILE A 1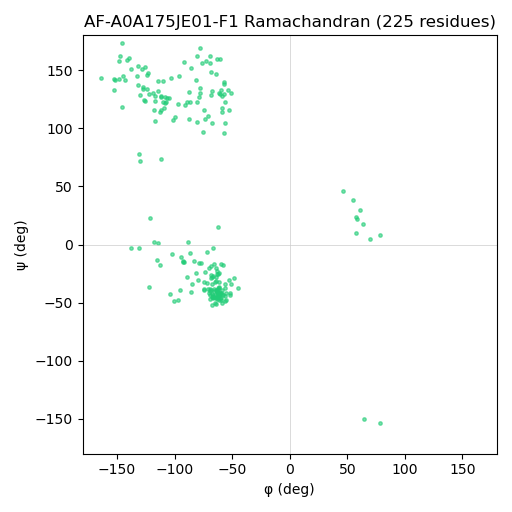 190 ? 8.750 -21.590 -22.521 1.00 73.50 190 ILE A C 1
ATOM 1515 O O . ILE A 1 190 ? 9.879 -22.035 -22.711 1.00 73.50 190 ILE A O 1
ATOM 1519 N N . GLY A 1 191 ? 8.322 -20.451 -23.076 1.00 75.06 191 GLY A N 1
ATOM 1520 C CA . GLY A 1 191 ? 9.112 -19.681 -24.036 1.00 75.06 191 GLY A CA 1
ATOM 1521 C C . GLY A 1 191 ? 10.342 -19.044 -23.394 1.00 75.06 191 GLY A C 1
ATOM 1522 O O . GLY A 1 191 ? 11.429 -19.085 -23.967 1.00 75.06 191 GLY A O 1
ATOM 1523 N N . ILE A 1 192 ? 10.212 -18.532 -22.165 1.00 77.75 192 ILE A N 1
ATOM 1524 C CA . ILE A 1 192 ? 11.358 -17.994 -21.414 1.00 77.75 192 ILE A CA 1
ATOM 1525 C C . ILE A 1 192 ? 12.341 -19.115 -21.053 1.00 77.75 192 ILE A C 1
ATOM 1527 O O . ILE A 1 192 ? 13.551 -18.962 -21.231 1.00 77.75 192 ILE A O 1
ATOM 1531 N N . ASN A 1 193 ? 11.842 -20.256 -20.572 1.00 80.94 193 ASN A N 1
ATOM 1532 C CA . ASN A 1 193 ? 12.688 -21.394 -20.205 1.00 80.94 193 ASN A CA 1
ATOM 1533 C C . ASN A 1 193 ? 13.438 -21.992 -21.406 1.00 80.94 193 ASN A C 1
ATOM 1535 O O . ASN A 1 193 ? 14.537 -22.517 -21.236 1.00 80.94 193 ASN A O 1
ATOM 1539 N N . GLU A 1 194 ? 12.885 -21.872 -22.612 1.00 81.75 194 GLU A N 1
ATOM 1540 C CA . GLU A 1 194 ? 13.530 -22.301 -23.852 1.00 81.75 194 GLU A CA 1
ATOM 1541 C C . GLU A 1 194 ? 14.716 -21.399 -24.233 1.00 81.75 194 GLU A C 1
ATOM 1543 O O . GLU A 1 194 ? 15.758 -21.900 -24.655 1.00 81.75 194 GLU A O 1
ATOM 1548 N N . ILE A 1 195 ? 14.610 -20.081 -24.020 1.00 85.44 195 ILE A N 1
ATOM 1549 C CA . ILE A 1 195 ? 15.665 -19.119 -24.390 1.00 85.44 195 ILE A CA 1
ATOM 1550 C C . ILE A 1 195 ? 16.708 -18.895 -23.284 1.00 85.44 195 ILE A C 1
ATOM 1552 O O . ILE A 1 195 ? 17.870 -18.600 -23.577 1.00 85.44 195 ILE A O 1
ATOM 1556 N N . LEU A 1 196 ? 16.335 -19.057 -22.008 1.00 84.69 196 LEU A N 1
ATOM 1557 C CA . LEU A 1 196 ? 17.184 -18.783 -20.839 1.00 84.69 196 LEU A CA 1
ATOM 1558 C C . LEU A 1 196 ? 18.567 -19.461 -20.866 1.00 84.69 196 LEU A C 1
ATOM 1560 O O . LEU A 1 196 ? 19.542 -18.794 -20.494 1.00 84.69 196 LEU A O 1
ATOM 1564 N N . PRO A 1 197 ? 18.715 -20.734 -21.285 1.00 85.50 197 PRO A N 1
ATOM 1565 C CA . PRO A 1 197 ? 20.018 -21.398 -21.368 1.00 85.50 197 PRO A CA 1
ATOM 1566 C C . PRO A 1 197 ? 20.977 -20.732 -22.359 1.00 85.50 197 PRO A C 1
ATOM 1568 O O . PRO A 1 197 ? 22.194 -20.837 -22.211 1.00 85.50 197 PRO A O 1
ATOM 1571 N N . TYR A 1 198 ? 20.440 -20.038 -23.363 1.00 85.94 198 TYR A N 1
ATOM 1572 C CA . TYR A 1 198 ? 21.214 -19.452 -24.453 1.00 85.94 198 TYR A CA 1
ATOM 1573 C C . TYR A 1 198 ? 21.620 -17.998 -24.192 1.00 85.94 198 TYR A C 1
ATOM 1575 O O . TYR A 1 198 ? 22.546 -17.519 -24.844 1.00 85.94 198 TYR A O 1
ATOM 1583 N N . ILE A 1 199 ? 21.002 -17.329 -23.211 1.00 85.12 199 ILE A N 1
ATOM 1584 C CA . ILE A 1 199 ? 21.391 -15.993 -22.742 1.00 85.12 199 ILE A CA 1
ATOM 1585 C C . ILE A 1 199 ? 22.666 -16.118 -21.893 1.00 85.12 199 ILE A C 1
ATOM 1587 O O . ILE A 1 199 ? 22.613 -16.446 -20.702 1.00 85.12 199 ILE A O 1
ATOM 1591 N N . ASN A 1 200 ? 23.819 -15.875 -22.514 1.00 83.62 200 ASN A N 1
ATOM 1592 C CA . ASN A 1 200 ? 25.146 -16.001 -21.903 1.00 83.62 200 ASN A CA 1
ATOM 1593 C C . ASN A 1 200 ? 25.939 -14.681 -21.844 1.00 83.62 200 ASN A C 1
ATOM 1595 O O . ASN A 1 200 ? 27.076 -14.693 -21.387 1.00 83.62 200 ASN A O 1
ATOM 1599 N N . GLY A 1 201 ? 25.366 -13.560 -22.294 1.00 83.50 201 GLY A N 1
ATOM 1600 C CA . GLY A 1 201 ? 26.060 -12.269 -22.346 1.00 83.50 201 GLY A CA 1
ATOM 1601 C C . GLY A 1 201 ? 27.023 -12.097 -23.525 1.00 83.50 201 GLY A C 1
ATOM 1602 O O . GLY A 1 201 ? 27.734 -11.099 -23.567 1.00 83.50 201 GLY A O 1
ATOM 1603 N N . GLU A 1 202 ? 27.038 -13.034 -24.477 1.00 85.56 202 GLU A N 1
ATOM 1604 C CA . GLU A 1 202 ? 27.841 -12.946 -25.707 1.00 85.56 202 GLU A CA 1
ATOM 1605 C C . GLU A 1 202 ? 26.977 -13.041 -26.967 1.00 85.56 202 GLU A C 1
ATOM 1607 O O . GLU A 1 202 ? 27.253 -12.364 -27.954 1.00 85.56 202 GLU A O 1
ATOM 1612 N N . ARG A 1 203 ? 25.923 -13.865 -26.930 1.00 86.00 203 ARG A N 1
ATOM 1613 C CA . ARG A 1 203 ? 25.014 -14.065 -28.060 1.00 86.00 203 ARG A CA 1
ATOM 1614 C C . ARG A 1 203 ? 24.029 -12.919 -28.207 1.00 86.00 203 ARG A C 1
ATOM 1616 O O . ARG A 1 203 ? 23.381 -12.532 -27.241 1.00 86.00 203 ARG A O 1
ATOM 1623 N N . THR A 1 204 ? 23.850 -12.459 -29.434 1.00 87.94 204 THR A N 1
ATOM 1624 C CA . THR A 1 204 ? 22.753 -11.581 -29.848 1.00 87.94 204 THR A CA 1
ATOM 1625 C C . THR A 1 204 ? 21.415 -12.321 -29.828 1.00 87.94 204 THR A C 1
ATOM 1627 O O . THR A 1 204 ? 21.365 -13.553 -29.897 1.00 87.94 204 THR A O 1
ATOM 1630 N N . GLY A 1 205 ? 20.298 -11.590 -29.818 1.00 85.56 205 GLY A N 1
ATOM 1631 C CA . GLY A 1 205 ? 18.966 -12.182 -29.993 1.00 85.56 205 GLY A CA 1
ATOM 1632 C C . GLY A 1 205 ? 18.847 -13.065 -31.248 1.00 85.56 205 GLY A C 1
ATOM 1633 O O . GLY A 1 205 ? 18.123 -14.056 -31.233 1.00 85.56 205 GLY A O 1
ATOM 1634 N N . ARG A 1 206 ? 19.601 -12.763 -32.316 1.00 85.31 206 ARG A N 1
ATOM 1635 C CA . ARG A 1 206 ? 19.622 -13.535 -33.576 1.00 85.31 206 ARG A CA 1
ATOM 1636 C C . ARG A 1 206 ? 20.266 -14.896 -33.368 1.00 85.31 206 ARG A C 1
ATOM 1638 O O . ARG A 1 206 ? 19.713 -15.911 -33.772 1.00 85.31 206 ARG A O 1
ATOM 1645 N N . GLU A 1 207 ? 21.406 -14.910 -32.694 1.00 87.69 207 GLU A N 1
ATOM 1646 C CA . GLU A 1 207 ? 22.125 -16.143 -32.374 1.00 87.69 207 GLU A CA 1
ATOM 1647 C C . GLU A 1 207 ? 21.354 -16.992 -31.356 1.00 87.69 207 GLU A C 1
ATOM 1649 O O . GLU A 1 207 ? 21.452 -18.216 -31.377 1.00 87.69 207 GLU A O 1
ATOM 1654 N N . ILE A 1 208 ? 20.554 -16.363 -30.489 1.00 88.19 208 ILE A N 1
ATOM 1655 C CA . ILE A 1 208 ? 19.647 -17.075 -29.582 1.00 88.19 208 ILE A CA 1
ATOM 1656 C C . ILE A 1 208 ? 18.531 -17.771 -30.367 1.00 88.19 208 ILE A C 1
ATOM 1658 O O . ILE A 1 208 ? 18.305 -18.947 -30.115 1.00 88.19 208 ILE A O 1
ATOM 1662 N N . ILE A 1 209 ? 17.900 -17.103 -31.343 1.00 87.94 209 ILE A N 1
ATOM 1663 C CA . ILE A 1 209 ? 16.883 -17.701 -32.235 1.00 87.94 209 ILE A CA 1
ATOM 1664 C C . ILE A 1 209 ? 17.437 -18.947 -32.938 1.00 87.94 209 ILE A C 1
ATOM 1666 O O . ILE A 1 209 ? 16.800 -20.000 -32.946 1.00 87.94 209 ILE A O 1
ATOM 1670 N N . GLU A 1 210 ? 18.642 -18.841 -33.502 1.00 88.19 210 GLU A N 1
ATOM 1671 C CA . GLU A 1 210 ? 19.293 -19.958 -34.194 1.00 88.19 210 GLU A CA 1
ATOM 1672 C C . GLU A 1 210 ? 19.648 -21.105 -33.239 1.00 88.19 210 GLU A C 1
ATOM 1674 O O . GLU A 1 210 ? 19.470 -22.273 -33.581 1.00 88.19 210 GLU A O 1
ATOM 1679 N N . ALA A 1 211 ? 20.124 -20.793 -32.032 1.00 87.56 211 ALA A N 1
ATOM 1680 C CA . ALA A 1 211 ? 20.526 -21.802 -31.059 1.00 87.56 211 ALA A CA 1
ATOM 1681 C C . ALA A 1 211 ? 19.328 -22.501 -30.393 1.00 87.56 211 ALA A C 1
ATOM 1683 O O . ALA A 1 211 ? 19.365 -23.716 -30.187 1.00 87.56 211 ALA A O 1
ATOM 1684 N N . SER A 1 212 ? 18.265 -21.759 -30.072 1.00 85.44 212 SER A N 1
ATOM 1685 C CA . SER A 1 212 ? 17.067 -22.294 -29.420 1.00 85.44 212 SER A CA 1
ATOM 1686 C C . SER A 1 212 ? 16.086 -22.940 -30.401 1.00 85.44 212 SER A C 1
ATOM 1688 O O . SER A 1 212 ? 15.225 -23.692 -29.965 1.00 85.44 212 SER A O 1
ATOM 1690 N N . HIS A 1 213 ? 16.238 -22.709 -31.713 1.00 86.00 213 HIS A N 1
ATOM 1691 C CA . HIS A 1 213 ? 15.278 -23.109 -32.755 1.00 86.00 213 HIS A CA 1
ATOM 1692 C C . HIS A 1 213 ? 13.865 -22.532 -32.538 1.00 86.00 213 HIS A C 1
ATOM 1694 O O . HIS A 1 213 ? 12.881 -23.074 -33.046 1.00 86.00 213 HIS A O 1
ATOM 1700 N N . SER A 1 214 ? 13.758 -21.426 -31.800 1.00 85.44 214 SER A N 1
ATOM 1701 C CA . SER A 1 214 ? 12.483 -20.776 -31.492 1.00 85.44 214 SER A CA 1
ATOM 1702 C C . SER A 1 214 ? 12.147 -19.705 -32.532 1.00 85.44 214 SER A C 1
ATOM 1704 O O . SER A 1 214 ? 13.025 -19.161 -33.199 1.00 85.44 214 SER A O 1
ATOM 1706 N N . CYS A 1 215 ? 10.868 -19.360 -32.674 1.00 84.56 215 CYS A N 1
ATOM 1707 C CA . CYS A 1 215 ? 10.458 -18.277 -33.567 1.00 84.56 215 CYS A CA 1
ATOM 1708 C C . CYS A 1 215 ? 10.904 -16.905 -33.043 1.00 84.56 215 CYS A C 1
ATOM 1710 O O . CYS A 1 215 ? 11.055 -16.698 -31.835 1.00 84.56 215 CYS A O 1
ATOM 1712 N N . TYR A 1 216 ? 11.039 -15.945 -33.962 1.00 83.56 216 TYR A N 1
ATOM 1713 C CA . TYR A 1 216 ? 11.396 -14.564 -33.644 1.00 83.56 216 TYR A CA 1
ATOM 1714 C C . TYR A 1 216 ? 10.499 -13.961 -32.555 1.00 83.56 216 TYR A C 1
ATOM 1716 O O . TYR A 1 216 ? 10.997 -13.331 -31.624 1.00 83.56 216 TYR A O 1
ATOM 1724 N N . GLU A 1 217 ? 9.191 -14.199 -32.635 1.00 80.69 217 GLU A N 1
ATOM 1725 C CA . GLU A 1 217 ? 8.211 -13.666 -31.693 1.00 80.69 217 GLU A CA 1
ATOM 1726 C C . GLU A 1 217 ? 8.443 -14.188 -30.271 1.00 80.69 217 GLU A C 1
ATOM 1728 O O . GLU A 1 217 ? 8.348 -13.420 -29.320 1.00 80.69 217 GLU A O 1
ATOM 1733 N N . ILE A 1 218 ? 8.811 -15.466 -30.122 1.00 80.81 218 ILE A N 1
ATOM 1734 C CA . ILE A 1 218 ? 9.067 -16.089 -28.814 1.00 80.81 218 ILE A CA 1
ATOM 1735 C C . ILE A 1 218 ? 10.303 -15.464 -28.171 1.00 80.81 218 ILE A C 1
ATOM 1737 O O . ILE A 1 218 ? 10.271 -15.102 -26.998 1.00 80.81 218 ILE A O 1
ATOM 1741 N N . VAL A 1 219 ? 11.383 -15.296 -28.938 1.00 83.56 219 VAL A N 1
ATOM 1742 C CA . VAL A 1 219 ? 12.618 -14.695 -28.420 1.00 83.56 219 VAL A CA 1
ATOM 1743 C C . VAL A 1 219 ? 12.425 -13.204 -28.147 1.00 83.56 219 VAL A C 1
ATOM 1745 O O . VAL A 1 219 ? 12.866 -12.719 -27.111 1.00 83.56 219 VAL A O 1
ATOM 1748 N N . SER A 1 220 ? 11.735 -12.469 -29.025 1.00 81.12 220 SER A N 1
ATOM 1749 C CA . SER A 1 220 ? 11.484 -11.036 -28.835 1.00 81.12 220 SER A CA 1
ATOM 1750 C C . SER A 1 220 ? 10.609 -10.768 -27.613 1.00 81.12 220 SER A C 1
ATOM 1752 O O . SER A 1 220 ? 10.992 -9.973 -26.757 1.00 81.12 220 SER A O 1
ATOM 1754 N N . GLU A 1 221 ? 9.470 -11.450 -27.489 1.00 76.56 221 GLU A N 1
ATOM 1755 C CA . GLU A 1 221 ? 8.582 -11.285 -26.336 1.00 76.56 221 GLU A CA 1
ATOM 1756 C C . GLU A 1 221 ? 9.207 -11.853 -25.060 1.00 76.56 221 GLU A C 1
ATOM 1758 O O . GLU A 1 221 ? 9.119 -11.224 -24.008 1.00 76.56 221 GLU A O 1
ATOM 1763 N N . GLY A 1 222 ? 9.917 -12.980 -25.146 1.00 80.00 222 GLY A N 1
ATOM 1764 C CA . GLY A 1 222 ? 10.649 -13.552 -24.020 1.00 80.00 222 GLY A CA 1
ATOM 1765 C C . GLY A 1 222 ? 11.714 -12.598 -23.480 1.00 80.00 222 GLY A C 1
ATOM 1766 O O . GLY A 1 222 ? 11.769 -12.365 -22.277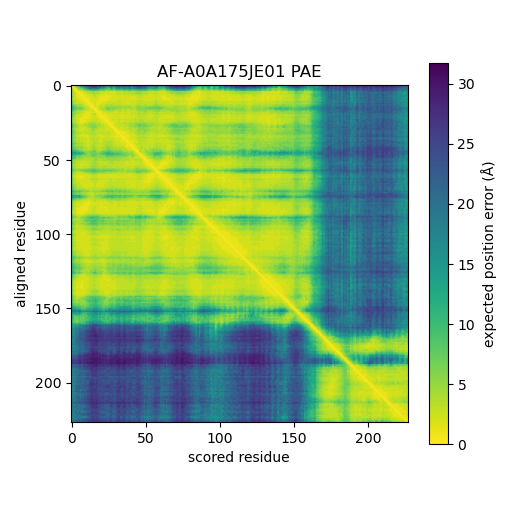 1.00 80.00 222 GLY A O 1
ATOM 1767 N N . LEU A 1 223 ? 12.512 -11.969 -24.351 1.00 79.62 223 LEU A N 1
ATOM 1768 C CA . LEU A 1 223 ? 13.479 -10.948 -23.939 1.00 79.62 223 LEU A CA 1
ATOM 1769 C C . LEU A 1 223 ? 12.789 -9.709 -23.355 1.00 79.62 223 LEU A C 1
ATOM 1771 O O . LEU A 1 223 ? 13.265 -9.192 -22.349 1.00 79.62 223 LEU A O 1
ATOM 1775 N N . LYS A 1 224 ? 11.652 -9.263 -23.909 1.00 75.5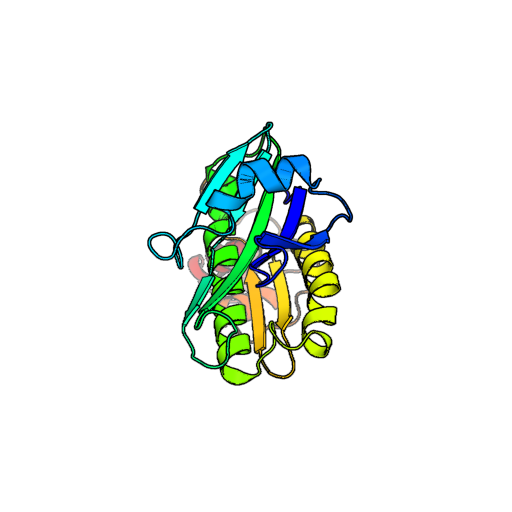6 224 LYS A N 1
ATOM 1776 C CA . LYS A 1 224 ? 10.880 -8.133 -23.354 1.00 75.56 224 LYS A CA 1
ATOM 1777 C C . LYS A 1 224 ? 10.354 -8.419 -21.955 1.00 75.56 224 LYS A C 1
ATOM 1779 O O . LYS A 1 224 ? 10.343 -7.525 -21.123 1.00 75.56 224 LYS A O 1
ATOM 1784 N N . GLN A 1 225 ? 9.927 -9.650 -21.684 1.00 71.19 225 GLN A N 1
ATOM 1785 C CA . GLN A 1 225 ? 9.453 -10.046 -20.357 1.00 71.19 225 GLN A CA 1
ATOM 1786 C C . GLN A 1 225 ? 10.575 -10.122 -19.307 1.00 71.19 225 GLN A C 1
ATOM 1788 O O . GLN A 1 225 ? 10.284 -10.086 -18.105 1.00 71.19 225 GLN A O 1
ATOM 1793 N N . LEU A 1 226 ? 11.830 -10.248 -19.757 1.00 73.19 226 LEU A N 1
ATOM 1794 C CA . LEU A 1 226 ? 13.031 -10.296 -18.921 1.00 73.19 226 LEU A CA 1
ATOM 1795 C C . LEU A 1 226 ? 13.611 -8.906 -18.586 1.00 73.19 226 LEU A C 1
ATOM 1797 O O . LEU A 1 226 ? 14.527 -8.841 -17.763 1.00 73.19 226 LEU A O 1
ATOM 1801 N N . VAL A 1 227 ? 13.090 -7.830 -19.191 1.00 68.31 227 VAL A N 1
ATOM 1802 C CA . VAL A 1 227 ? 13.420 -6.418 -18.894 1.00 68.31 227 VAL A CA 1
ATOM 1803 C C . VAL A 1 227 ? 12.417 -5.836 -17.897 1.00 68.31 227 VAL A C 1
ATOM 1805 O O . VAL A 1 227 ? 12.868 -5.104 -16.987 1.00 68.31 227 VAL A O 1
#

Sequence (227 aa):
MGTKVSSIFFCLFDNTNGPMVVYQDPEKAIEAEVFSSISDFVIPKEGFCNRLVKITSERKTYVGYPTMIKHGKYGRNALLFNLCFVFDEGTTDGAISCYEAIIKQINKELRILEINEDYIIKEEKRKGLGEIIKYLRNCLNTYGFCNVEFGNNIQMRVRLAIDPSNPIEEIRIDEVPVKVNELGAGEEDIGINEILPYINGERTGREIIEASHSCYEIVSEGLKQLV

Organism: Entamoeba histolytica (NCBI:txid5759)

Radius of gyration: 21.28 Å; Cα contacts (8 Å, |Δi|>4): 349; chains: 1; bounding box: 49×42×56 Å

pLDDT: mean 83.11, std 11.46, range [39.22, 96.31]

Mean predicted aligned error: 11.64 Å

Secondary structure (DSSP, 8-state):
------EEEEEEEETTTEEEEEEEESTTSS-HHHHHHHHHHHS--GGGTTS-EEEEETTEEEEE--EEEE-TTSTTSEEEEEEEEEEETT--HHHHHHHHHHHHHHHHHHHHHHHHH-TTTSHHHHTTHHHHHHHHHHHHHHHSEEEEEETTTEEEEEEPPPPTTS------TTS----SS-----TT-HHHHHHGGG--SS--HHHHHHHHT--HHHHHHHHHHT-

Foldseek 3Di:
DAFAFPKKWKWWQDPPPGIDTDAMPPPPPDDPVNCVVCVCQQFPPPVQAQDWTWDDDPQKIKIKHWHKDADPVDPVSIIIMIMITMGGNPDDPLSVVLCNVVRSVVVVVVVVCCVPPVQCVPVVNVVCVNVQRNQVSVCCRPPQWDFGDRPDDDTDTGHGDDRPVPPPDQQDQQDQDADPDPDDPDPPDPLLNLQVVVRDRPDGNVVSCVVSVDDSVSSRVSVSVVD